Protein AF-A0A7J7STT8-F1 (afdb_monomer)

InterPro domains:
  IPR029366 TMEM206 protein [PF15122] (55-212)
  IPR029366 TMEM206 protein [PTHR16087] (1-212)

Structure (mmCIF, N/CA/C/O backbone):
data_AF-A0A7J7STT8-F1
#
_entry.id   AF-A0A7J7STT8-F1
#
loop_
_atom_site.group_PDB
_atom_site.id
_atom_site.type_symbol
_atom_site.label_atom_id
_atom_site.label_alt_id
_atom_site.label_comp_id
_atom_site.label_asym_id
_atom_site.label_entity_id
_atom_site.label_seq_id
_atom_site.pdbx_PDB_ins_code
_atom_site.Cartn_x
_atom_site.Cartn_y
_atom_site.Cartn_z
_atom_site.occupancy
_atom_site.B_iso_or_equiv
_atom_site.auth_seq_id
_atom_site.auth_comp_id
_atom_site.auth_asym_id
_atom_site.auth_atom_id
_atom_site.pdbx_PDB_model_num
ATOM 1 N N . MET A 1 1 ? -34.737 12.429 -32.714 1.00 38.28 1 MET A N 1
ATOM 2 C CA . MET A 1 1 ? -34.090 13.705 -33.081 1.00 38.28 1 MET A CA 1
ATOM 3 C C . MET A 1 1 ? -32.671 13.639 -32.541 1.00 38.28 1 MET A C 1
ATOM 5 O O . MET A 1 1 ? -32.470 13.786 -31.345 1.00 38.28 1 MET A O 1
ATOM 9 N N . ILE A 1 2 ? -31.732 13.224 -33.390 1.00 38.34 2 ILE A N 1
ATOM 10 C CA . ILE A 1 2 ? -30.326 13.006 -33.033 1.00 38.34 2 ILE A CA 1
ATOM 11 C C . ILE A 1 2 ? -29.592 14.273 -33.457 1.00 38.34 2 ILE A C 1
ATOM 13 O O . ILE A 1 2 ? -29.639 14.647 -34.626 1.00 38.34 2 ILE A O 1
ATOM 17 N N . ARG A 1 3 ? -28.990 14.970 -32.496 1.00 38.78 3 ARG A N 1
ATOM 18 C CA . ARG A 1 3 ? -28.173 16.152 -32.755 1.00 38.78 3 ARG A CA 1
ATOM 19 C C . ARG A 1 3 ? -26.772 15.663 -33.112 1.00 38.78 3 ARG A C 1
ATOM 21 O O . ARG A 1 3 ? -26.048 15.170 -32.255 1.00 38.78 3 ARG A O 1
ATOM 28 N N . GLN A 1 4 ? -26.461 15.717 -34.400 1.00 39.03 4 GLN A N 1
ATOM 29 C CA . GLN A 1 4 ? -25.167 15.366 -34.968 1.00 39.03 4 GLN A CA 1
ATOM 30 C C . GLN A 1 4 ? -24.266 16.600 -34.864 1.00 39.03 4 GLN A C 1
ATOM 32 O O . GLN A 1 4 ? -24.381 17.522 -35.665 1.00 39.03 4 GLN A O 1
ATOM 37 N N . GLU A 1 5 ? -23.437 16.653 -33.823 1.00 39.50 5 GLU A N 1
ATOM 38 C CA . GLU A 1 5 ? -22.395 17.673 -33.685 1.00 39.50 5 GLU A CA 1
ATOM 39 C C . GLU A 1 5 ? -21.174 17.228 -34.508 1.00 39.50 5 GLU A C 1
ATOM 41 O O . GLU A 1 5 ? -20.698 16.095 -34.397 1.00 39.50 5 GLU A O 1
ATOM 46 N N . LEU A 1 6 ? -20.741 18.121 -35.396 1.00 39.84 6 LEU A N 1
ATOM 47 C CA . LEU A 1 6 ? -19.642 17.959 -36.340 1.00 39.84 6 LEU A CA 1
ATOM 48 C C . LEU A 1 6 ? -18.322 17.726 -35.588 1.00 39.84 6 LEU A C 1
ATOM 50 O O . LEU A 1 6 ? -17.898 18.549 -34.779 1.00 39.84 6 LEU A O 1
ATOM 54 N N . SER A 1 7 ? -17.635 16.631 -35.905 1.00 38.19 7 SER A N 1
ATOM 55 C CA . SER A 1 7 ? -16.219 16.464 -35.591 1.00 38.19 7 SER A CA 1
ATOM 56 C C . SER A 1 7 ? -15.408 17.345 -36.544 1.00 38.19 7 SER A C 1
ATOM 58 O O . SER A 1 7 ? -15.137 16.963 -37.676 1.00 38.19 7 SER A O 1
ATOM 60 N N . THR A 1 8 ? -15.039 18.545 -36.108 1.00 39.16 8 THR A N 1
ATOM 61 C CA . THR A 1 8 ? -13.912 19.286 -36.688 1.00 39.16 8 THR A CA 1
ATOM 62 C C . THR A 1 8 ? -12.653 18.863 -35.940 1.00 39.16 8 THR A C 1
ATOM 64 O O . THR A 1 8 ? -12.257 19.490 -34.958 1.00 39.16 8 THR A O 1
ATOM 67 N N . SER A 1 9 ? -12.074 17.732 -36.349 1.00 37.38 9 SER A N 1
ATOM 68 C CA . SER A 1 9 ? -10.744 17.308 -35.914 1.00 37.38 9 SER A CA 1
ATOM 69 C C . SER A 1 9 ? -9.677 17.966 -36.786 1.00 37.38 9 SER A C 1
ATOM 71 O O . SER A 1 9 ? -9.761 17.907 -38.008 1.00 37.38 9 SER A O 1
ATOM 73 N N . TYR A 1 10 ? -8.684 18.560 -36.130 1.00 36.28 10 TYR A N 1
ATOM 74 C CA . TYR A 1 10 ? -7.472 19.177 -36.670 1.00 36.28 10 TYR A CA 1
ATOM 75 C C . TYR A 1 10 ? -6.860 18.436 -37.868 1.00 36.28 10 TYR A C 1
ATOM 77 O O . TYR A 1 10 ? -6.118 17.470 -37.699 1.00 36.28 10 TYR A O 1
ATOM 85 N N . GLN A 1 11 ? -7.125 18.944 -39.069 1.00 38.22 11 GLN A N 1
ATOM 86 C CA . GLN A 1 11 ? -6.538 18.474 -40.320 1.00 38.22 11 GLN A CA 1
ATOM 87 C C . GLN A 1 11 ? -6.081 19.673 -41.162 1.00 38.22 11 GLN A C 1
ATOM 89 O O . GLN A 1 11 ? -6.509 19.845 -42.290 1.00 38.22 11 GLN A O 1
ATOM 94 N N . GLU A 1 12 ? -5.240 20.536 -40.585 1.00 38.28 12 GLU A N 1
ATOM 95 C CA . GLU A 1 12 ? -4.650 21.691 -41.295 1.00 38.28 12 GLU A CA 1
ATOM 96 C C . GLU A 1 12 ? -3.146 21.880 -41.008 1.00 38.28 12 GLU A C 1
ATOM 98 O O . GLU A 1 12 ? -2.601 22.953 -41.213 1.00 38.28 12 GLU A O 1
ATOM 103 N N . LEU A 1 13 ? -2.433 20.844 -40.548 1.00 37.59 13 LEU A N 1
ATOM 104 C CA . LEU A 1 13 ? -0.975 20.927 -40.321 1.00 37.59 13 LEU A CA 1
ATOM 105 C C . LEU A 1 13 ? -0.151 19.914 -41.133 1.00 37.59 13 LEU A C 1
ATOM 107 O O . LEU A 1 13 ? 1.056 19.817 -40.929 1.00 37.59 13 LEU A O 1
ATOM 111 N N . SER A 1 14 ? -0.768 19.161 -42.051 1.00 41.56 14 SER A N 1
ATOM 112 C CA . SER A 1 14 ?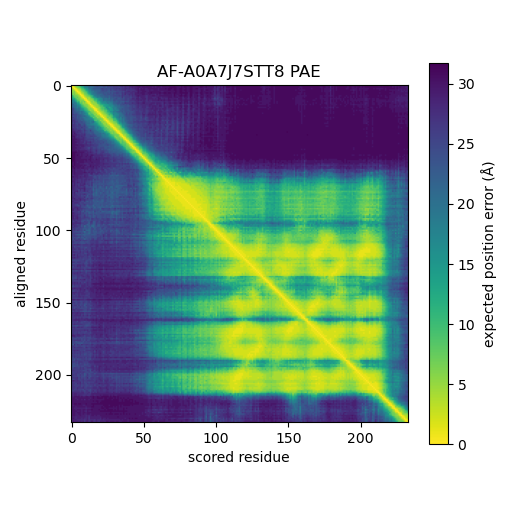 -0.059 18.175 -42.885 1.00 41.56 14 SER A CA 1
ATOM 113 C C . SER A 1 14 ? 0.292 18.658 -44.296 1.00 41.56 14 SER A C 1
ATOM 115 O O . SER A 1 14 ? 1.044 17.966 -44.968 1.00 41.56 14 SER A O 1
ATOM 117 N N . GLU A 1 15 ? -0.207 19.810 -44.756 1.00 42.12 15 GLU A N 1
ATOM 118 C CA . GLU A 1 15 ? 0.045 20.289 -46.132 1.00 42.12 15 GLU A CA 1
ATOM 119 C C . GLU A 1 15 ? 1.229 21.265 -46.259 1.00 42.12 15 GLU A C 1
ATOM 121 O O . GLU A 1 15 ? 1.698 21.509 -47.367 1.00 42.12 15 GLU A O 1
ATOM 126 N N . GLU A 1 16 ? 1.788 21.773 -45.155 1.00 39.09 16 GLU A N 1
ATOM 127 C CA . GLU A 1 16 ? 2.903 22.740 -45.208 1.00 39.09 16 GLU A CA 1
ATOM 128 C C . GLU A 1 16 ? 4.305 22.100 -45.188 1.00 39.09 16 GLU A C 1
ATOM 130 O O . GLU A 1 16 ? 5.300 22.795 -45.390 1.00 39.09 16 GLU A O 1
ATOM 135 N N . LEU A 1 17 ? 4.415 20.780 -44.982 1.00 39.28 17 LEU A N 1
ATOM 136 C CA . LEU A 1 17 ? 5.716 20.097 -44.912 1.00 39.28 17 LEU A CA 1
ATOM 137 C C . LEU A 1 17 ? 6.155 19.447 -46.236 1.00 39.28 17 LEU A C 1
ATOM 139 O O . LEU A 1 17 ? 7.350 19.221 -46.424 1.00 39.28 17 LEU A O 1
ATOM 143 N N . ASP A 1 18 ? 5.237 19.220 -47.181 1.00 38.00 18 ASP A N 1
ATOM 144 C CA . ASP A 1 18 ? 5.562 18.588 -48.473 1.00 38.00 18 ASP A CA 1
ATOM 145 C C . ASP A 1 18 ? 6.145 19.568 -49.510 1.00 38.00 18 ASP A C 1
ATOM 147 O O . ASP A 1 18 ? 6.850 19.148 -50.424 1.00 38.00 18 ASP A O 1
ATOM 151 N N . GLN A 1 19 ? 5.966 20.886 -49.350 1.00 39.06 19 GLN A N 1
ATOM 152 C CA . GLN A 1 19 ? 6.531 21.876 -50.287 1.00 39.06 19 GLN A CA 1
ATOM 153 C C . GLN A 1 19 ? 7.994 22.260 -50.010 1.00 39.06 19 GLN A C 1
ATOM 155 O O . GLN A 1 19 ? 8.628 22.902 -50.849 1.00 39.06 19 GLN A O 1
ATOM 160 N N . VAL A 1 20 ? 8.564 21.864 -48.868 1.00 39.03 20 VAL A N 1
ATOM 161 C CA . VAL A 1 20 ? 9.974 22.164 -48.542 1.00 39.03 20 VAL A CA 1
ATOM 162 C C . VAL A 1 20 ? 10.916 21.037 -48.986 1.00 39.03 20 VAL A C 1
ATOM 164 O O . VAL A 1 20 ? 12.099 21.282 -49.215 1.00 39.03 20 VAL A O 1
ATOM 167 N N . VAL A 1 21 ? 10.402 19.820 -49.184 1.00 40.38 21 VAL A N 1
ATOM 168 C CA . VAL A 1 21 ? 11.217 18.661 -49.587 1.00 40.38 21 VAL A CA 1
ATOM 169 C C . VAL A 1 21 ? 11.486 18.647 -51.099 1.00 40.38 21 VAL A C 1
ATOM 171 O O . VAL A 1 21 ? 12.576 18.270 -51.518 1.00 40.38 21 VAL A O 1
ATOM 174 N N . GLU A 1 22 ? 10.573 19.160 -51.928 1.00 37.75 22 GLU A N 1
ATOM 175 C CA . GLU A 1 22 ? 10.709 19.082 -53.395 1.00 37.75 22 GLU A CA 1
ATOM 176 C C . GLU A 1 22 ? 11.644 20.146 -54.015 1.00 37.75 22 GLU A C 1
ATOM 178 O O . GLU A 1 22 ? 12.004 20.059 -55.190 1.00 37.75 22 GLU A O 1
ATOM 183 N N . ASN A 1 23 ? 12.085 21.146 -53.239 1.00 36.53 23 ASN A N 1
ATOM 184 C CA . ASN A 1 23 ? 12.890 22.264 -53.753 1.00 36.53 23 ASN A CA 1
ATOM 185 C C . ASN A 1 23 ? 14.395 22.167 -53.435 1.00 36.53 23 ASN A C 1
ATOM 187 O O . ASN A 1 23 ? 15.169 23.010 -53.887 1.00 36.53 23 ASN A O 1
ATOM 191 N N . SER A 1 24 ? 14.831 21.142 -52.692 1.00 40.06 24 SER A N 1
ATOM 192 C CA . SER A 1 24 ? 16.253 20.938 -52.368 1.00 40.06 24 SER A CA 1
ATOM 193 C C . SER A 1 24 ? 16.959 19.948 -53.301 1.00 40.06 24 SER A C 1
ATOM 195 O O . SER A 1 24 ? 18.185 19.964 -53.376 1.00 40.06 24 SER A O 1
ATOM 197 N N . GLU A 1 25 ? 16.224 19.119 -54.047 1.00 38.16 25 GLU A N 1
ATOM 198 C CA . GLU A 1 25 ? 16.806 18.080 -54.918 1.00 38.16 25 GLU A CA 1
ATOM 199 C C . GLU A 1 25 ? 17.115 18.564 -56.348 1.00 38.16 25 GLU A C 1
ATOM 201 O O . GLU A 1 25 ? 17.632 17.808 -57.163 1.00 38.16 25 GLU A O 1
ATOM 206 N N . ARG A 1 26 ? 16.860 19.840 -56.674 1.00 35.16 26 ARG A N 1
ATOM 207 C CA . ARG A 1 26 ? 17.115 20.407 -58.017 1.00 35.16 26 ARG A CA 1
ATOM 208 C C . ARG A 1 26 ? 18.358 21.293 -58.139 1.00 35.16 26 ARG A C 1
ATOM 210 O O . ARG A 1 26 ? 18.623 21.790 -59.229 1.00 35.16 26 ARG A O 1
ATOM 217 N N . ALA A 1 27 ? 19.114 21.498 -57.059 1.00 33.66 27 ALA A N 1
ATOM 218 C CA . ALA A 1 27 ? 20.215 22.468 -57.025 1.00 33.66 27 ALA A CA 1
ATOM 219 C C . ALA A 1 27 ? 21.639 21.870 -57.065 1.00 33.66 27 ALA A C 1
ATOM 221 O O . ALA A 1 27 ? 22.586 22.639 -57.190 1.00 33.66 27 ALA A O 1
ATOM 222 N N . GLU A 1 28 ? 21.824 20.543 -57.017 1.00 35.19 28 GLU A N 1
ATOM 223 C CA . GLU A 1 28 ? 23.173 19.930 -56.993 1.00 35.19 28 GLU A CA 1
ATOM 224 C C . GLU A 1 28 ? 23.572 19.118 -58.243 1.00 35.19 28 GLU A C 1
ATOM 226 O O . GLU A 1 28 ? 24.691 18.613 -58.306 1.00 35.19 28 GLU A O 1
ATOM 231 N N . GLU A 1 29 ? 22.746 19.046 -59.294 1.00 33.28 29 GLU A N 1
ATOM 232 C CA . GLU A 1 29 ? 23.124 18.349 -60.544 1.00 33.28 29 GLU A CA 1
ATOM 233 C C . GLU A 1 29 ? 23.730 19.251 -61.636 1.00 33.28 29 GLU A C 1
ATOM 235 O O . GLU A 1 29 ? 24.074 18.772 -62.715 1.00 33.28 29 GLU A O 1
ATOM 240 N N . GLN A 1 30 ? 23.936 20.546 -61.377 1.00 33.72 30 GLN A N 1
ATOM 241 C CA . GLN A 1 30 ? 24.388 21.494 -62.403 1.00 33.72 30 GLN A CA 1
ATOM 242 C C . GLN A 1 30 ? 25.726 22.174 -62.083 1.00 33.72 30 GLN A C 1
ATOM 244 O O . GLN A 1 30 ? 25.885 23.372 -62.279 1.00 33.72 30 GLN A O 1
ATOM 249 N N . GLU A 1 31 ? 26.730 21.415 -61.638 1.00 32.97 31 GLU A N 1
ATOM 250 C CA . GLU A 1 31 ? 28.116 21.901 -61.638 1.00 32.97 31 GLU A CA 1
ATOM 251 C C . GLU A 1 31 ? 29.122 20.760 -61.849 1.00 32.97 31 GLU A C 1
ATOM 253 O O . GLU A 1 31 ? 29.823 20.349 -60.927 1.00 32.97 31 GLU A O 1
ATOM 258 N N . LYS A 1 32 ? 29.188 20.217 -63.077 1.00 32.59 32 LYS A N 1
ATOM 259 C CA . LYS A 1 32 ? 30.389 19.551 -63.632 1.00 32.59 32 LYS A CA 1
ATOM 260 C C . LYS A 1 32 ? 30.228 19.195 -65.113 1.00 32.59 32 LYS A C 1
ATOM 262 O O . LYS A 1 32 ? 30.260 18.031 -65.494 1.00 32.59 32 LYS A O 1
ATOM 267 N N . GLU A 1 33 ? 30.147 20.201 -65.980 1.00 32.97 33 GLU A N 1
ATOM 268 C CA . GLU A 1 33 ? 30.488 19.989 -67.392 1.00 32.97 33 GLU A CA 1
ATOM 269 C C . GLU A 1 33 ? 31.071 21.253 -68.043 1.00 32.97 33 GLU A C 1
ATOM 271 O O . GLU A 1 33 ? 30.347 22.132 -68.489 1.00 32.97 33 GLU A O 1
ATOM 276 N N . ALA A 1 34 ? 32.406 21.348 -68.031 1.00 27.98 34 ALA A N 1
ATOM 277 C CA . ALA A 1 34 ? 33.299 22.111 -68.923 1.00 27.98 34 ALA A CA 1
ATOM 278 C C . ALA A 1 34 ? 34.685 22.065 -68.240 1.00 27.98 34 ALA A C 1
ATOM 280 O O . ALA A 1 34 ? 34.816 22.468 -67.095 1.00 27.98 34 ALA A O 1
ATOM 281 N N . VAL A 1 35 ? 35.770 21.514 -68.780 1.00 25.88 35 VAL A N 1
ATOM 282 C CA . VAL A 1 35 ? 36.413 21.801 -70.062 1.00 25.88 35 VAL A CA 1
ATOM 283 C C . VAL A 1 35 ? 37.354 20.635 -70.398 1.00 25.88 35 VAL A C 1
ATOM 285 O O . VAL A 1 35 ? 38.105 20.151 -69.552 1.00 25.88 35 VAL A O 1
ATOM 288 N N . ARG A 1 36 ? 37.345 20.216 -71.663 1.00 30.62 36 ARG A N 1
ATOM 289 C CA . ARG A 1 36 ? 38.247 19.228 -72.265 1.00 30.62 36 ARG A CA 1
ATOM 290 C C . ARG A 1 36 ? 39.343 19.972 -73.037 1.00 30.62 36 ARG A C 1
ATOM 292 O O . ARG A 1 36 ? 39.008 20.608 -74.029 1.00 30.62 36 ARG A O 1
ATOM 299 N N . VAL A 1 37 ? 40.620 19.866 -72.649 1.00 28.25 37 VAL A N 1
ATOM 300 C CA . VAL A 1 37 ? 41.779 20.186 -73.519 1.00 28.25 37 VAL A CA 1
ATOM 301 C C . VAL A 1 37 ? 42.942 19.216 -73.244 1.00 28.25 37 VAL A C 1
ATOM 303 O O . VAL A 1 37 ? 43.194 18.824 -72.111 1.00 28.25 37 VAL A O 1
ATOM 306 N N . GLN A 1 38 ? 43.584 18.796 -74.337 1.00 27.98 38 GLN A N 1
ATOM 307 C CA . GLN A 1 38 ? 44.607 17.758 -74.523 1.00 27.98 38 GLN A CA 1
ATOM 308 C C . GLN A 1 38 ? 45.983 18.029 -73.884 1.00 27.98 38 GLN A C 1
ATOM 310 O O . GLN A 1 38 ? 46.413 19.172 -73.781 1.00 27.98 38 GLN A O 1
ATOM 315 N N . GLY A 1 39 ? 46.740 16.945 -73.658 1.00 25.05 39 GLY A N 1
ATOM 316 C CA . GLY A 1 39 ? 48.206 16.944 -73.564 1.00 25.05 39 GLY A CA 1
ATOM 317 C C . GLY A 1 39 ? 48.785 15.523 -73.503 1.00 25.05 39 GLY A C 1
ATOM 318 O O . GLY A 1 39 ? 48.686 14.859 -72.481 1.00 25.05 39 GLY A O 1
ATOM 319 N N . SER A 1 40 ? 49.346 15.052 -74.619 1.00 30.09 40 SER A N 1
ATOM 320 C CA . SER A 1 40 ? 49.917 13.713 -74.856 1.00 30.09 40 SER A CA 1
ATOM 321 C C . SER A 1 40 ? 51.399 13.623 -74.454 1.00 30.09 40 SER A C 1
ATOM 323 O O . SER A 1 40 ? 52.144 14.569 -74.695 1.00 30.09 40 SER A O 1
ATOM 325 N N . GLY A 1 41 ? 51.852 12.465 -73.952 1.00 24.78 41 GLY A N 1
ATOM 326 C CA . GLY A 1 41 ? 53.275 12.111 -73.810 1.00 24.78 41 GLY A CA 1
ATOM 327 C C . GLY A 1 41 ? 53.482 10.656 -73.351 1.00 24.78 41 GLY A C 1
ATOM 328 O O . GLY A 1 41 ? 52.874 10.222 -72.382 1.00 24.78 41 GLY A O 1
ATOM 329 N N . ILE A 1 42 ? 54.304 9.895 -74.079 1.00 31.06 42 ILE A N 1
ATOM 330 C CA . ILE A 1 42 ? 54.380 8.420 -74.140 1.00 31.06 42 ILE A CA 1
ATOM 331 C C . ILE A 1 42 ? 55.693 7.883 -73.495 1.00 31.06 42 ILE A C 1
ATOM 333 O O . ILE A 1 42 ? 56.753 8.301 -73.941 1.00 31.06 42 ILE A O 1
ATOM 337 N N . LEU A 1 43 ? 55.569 6.923 -72.541 1.00 28.66 43 LEU A N 1
ATOM 338 C CA . LEU A 1 43 ? 56.398 5.714 -72.180 1.00 28.66 43 LEU A CA 1
ATOM 339 C C . LEU A 1 43 ? 57.913 5.807 -71.783 1.00 28.66 43 LEU A C 1
ATOM 341 O O . LEU A 1 43 ? 58.568 6.774 -72.149 1.00 28.66 43 LEU A O 1
ATOM 345 N N . PRO A 1 44 ? 58.565 4.726 -71.244 1.00 52.38 44 PRO A N 1
ATOM 346 C CA . PRO A 1 44 ? 58.217 3.772 -70.150 1.00 52.38 44 PRO A CA 1
ATOM 347 C C . PRO A 1 44 ? 59.430 3.390 -69.219 1.00 52.38 44 PRO A C 1
ATOM 349 O O . PRO A 1 44 ? 60.497 3.977 -69.351 1.00 52.38 44 PRO A O 1
ATOM 352 N N . ALA A 1 45 ? 59.270 2.336 -68.380 1.00 25.52 45 ALA A N 1
ATOM 353 C CA . ALA A 1 45 ? 60.276 1.533 -67.618 1.00 25.52 45 ALA A CA 1
ATOM 354 C C . ALA A 1 45 ? 60.639 2.010 -66.185 1.00 25.52 45 ALA A C 1
ATOM 356 O O . ALA A 1 45 ? 60.857 3.193 -65.981 1.00 25.52 45 ALA A O 1
ATOM 357 N N . LEU A 1 46 ? 60.771 1.194 -65.124 1.00 32.97 46 LEU A N 1
ATOM 358 C CA . LEU A 1 46 ? 60.657 -0.254 -64.857 1.00 32.97 46 LEU A CA 1
ATOM 359 C C . LEU A 1 46 ? 60.536 -0.454 -63.313 1.00 32.97 46 LEU A C 1
ATOM 361 O O . LEU A 1 46 ? 61.073 0.336 -62.541 1.00 32.97 46 LEU A O 1
ATOM 365 N N . ASP A 1 47 ? 59.854 -1.531 -62.911 1.00 31.31 47 ASP A N 1
ATOM 366 C CA . ASP A 1 47 ? 60.062 -2.374 -61.715 1.00 31.31 47 ASP A CA 1
ATOM 367 C C . ASP A 1 47 ? 59.843 -1.844 -60.281 1.00 31.31 47 ASP A C 1
ATOM 369 O O . ASP A 1 47 ? 60.736 -1.313 -59.626 1.00 31.31 47 ASP A O 1
ATOM 373 N N . SER A 1 48 ? 58.670 -2.171 -59.715 1.00 38.19 48 SER A N 1
ATOM 374 C CA . SER A 1 48 ? 58.497 -2.621 -58.311 1.00 38.19 48 SER A CA 1
ATOM 375 C C . SER A 1 48 ? 57.094 -3.219 -58.122 1.00 38.19 48 SER A C 1
ATOM 377 O O . SER A 1 48 ? 56.236 -2.730 -57.379 1.00 38.19 48 SER A O 1
ATOM 379 N N . GLU A 1 49 ? 56.844 -4.285 -58.874 1.00 47.84 49 GLU A N 1
ATOM 380 C CA . GLU A 1 49 ? 55.591 -5.028 -58.928 1.00 47.84 49 GLU A CA 1
ATOM 381 C C . GLU A 1 49 ? 55.687 -6.236 -57.977 1.00 47.84 49 GLU A C 1
ATOM 383 O O . GLU A 1 49 ? 56.159 -7.299 -58.355 1.00 47.84 49 GLU A O 1
ATOM 388 N N . SER A 1 50 ? 55.363 -6.054 -56.689 1.00 43.56 50 SER A N 1
ATOM 389 C CA . SER A 1 50 ? 54.990 -7.164 -55.772 1.00 43.56 50 SER A CA 1
ATOM 390 C C . SER A 1 50 ? 54.666 -6.722 -54.338 1.00 43.56 50 SER A C 1
ATOM 392 O O . SER A 1 50 ? 53.873 -7.382 -53.674 1.00 43.56 50 SER A O 1
ATOM 394 N N . ALA A 1 51 ? 55.181 -5.583 -53.856 1.00 45.66 51 ALA A N 1
ATOM 395 C CA . ALA A 1 51 ? 54.864 -5.071 -52.508 1.00 45.66 51 ALA A CA 1
ATOM 396 C C . ALA A 1 51 ? 53.757 -3.992 -52.482 1.00 45.66 51 ALA A C 1
ATOM 398 O O . ALA A 1 51 ? 53.205 -3.669 -51.430 1.00 45.66 51 ALA A O 1
ATOM 399 N N . SER A 1 52 ? 53.402 -3.422 -53.637 1.00 46.53 52 SER A N 1
ATOM 400 C CA . SER A 1 52 ? 52.516 -2.251 -53.743 1.00 46.53 52 SER A CA 1
ATOM 401 C C . SER A 1 52 ? 51.019 -2.588 -53.855 1.00 46.53 52 SER A C 1
ATOM 403 O O . SER A 1 52 ? 50.173 -1.720 -53.617 1.00 46.53 52 SER A O 1
ATOM 405 N N . SER A 1 53 ? 50.668 -3.842 -54.161 1.00 48.59 53 SER A N 1
ATOM 406 C CA . SER A 1 53 ? 49.277 -4.299 -54.310 1.00 48.59 53 SER A CA 1
ATOM 407 C C . SER A 1 53 ? 48.610 -4.623 -52.965 1.00 48.59 53 SER A C 1
ATOM 409 O O . SER A 1 53 ? 47.466 -4.230 -52.743 1.00 48.59 53 SER A O 1
ATOM 411 N N . SER A 1 54 ? 49.346 -5.223 -52.020 1.00 51.03 54 SER A N 1
ATOM 412 C CA . SER A 1 54 ? 48.898 -5.510 -50.641 1.00 51.03 54 SER A CA 1
ATOM 413 C C . SER A 1 54 ? 48.556 -4.235 -49.844 1.00 51.03 54 SER A C 1
ATOM 415 O O . SER A 1 54 ? 47.532 -4.158 -49.157 1.00 51.03 54 SER A O 1
ATOM 417 N N . ILE A 1 55 ? 49.354 -3.173 -50.008 1.00 51.47 55 ILE A N 1
ATOM 418 C CA . ILE A 1 55 ? 49.173 -1.884 -49.315 1.00 51.47 55 ILE A CA 1
ATOM 419 C C . ILE A 1 55 ? 47.985 -1.089 -49.891 1.00 51.47 55 ILE A C 1
ATOM 421 O O . ILE A 1 55 ? 47.338 -0.324 -49.175 1.00 51.47 55 ILE A O 1
ATOM 425 N N . ARG A 1 56 ? 47.652 -1.271 -51.179 1.00 51.72 56 ARG A N 1
ATOM 426 C CA . ARG A 1 56 ? 46.473 -0.642 -51.807 1.00 51.72 56 ARG A CA 1
ATOM 427 C C . ARG A 1 56 ? 45.168 -1.365 -51.459 1.00 51.72 56 ARG A C 1
ATOM 429 O O . ARG A 1 56 ? 44.173 -0.689 -51.208 1.00 51.72 56 ARG A O 1
ATOM 436 N N . PHE A 1 57 ? 45.181 -2.698 -51.378 1.00 47.09 57 PHE A N 1
ATOM 437 C CA . PHE A 1 57 ? 44.000 -3.504 -51.032 1.00 47.09 57 PHE A CA 1
ATOM 438 C C . PHE A 1 57 ? 43.633 -3.401 -49.540 1.00 47.09 57 PHE A C 1
ATOM 440 O O . PHE A 1 57 ? 42.465 -3.225 -49.194 1.00 47.09 57 PHE A O 1
ATOM 447 N N . SER A 1 58 ? 44.630 -3.392 -48.647 1.00 58.34 58 SER A N 1
ATOM 448 C CA . SER A 1 58 ? 44.418 -3.156 -47.208 1.00 58.34 58 SER A CA 1
ATOM 449 C C . SER A 1 58 ? 43.923 -1.735 -46.908 1.00 58.34 58 SER A C 1
ATOM 451 O O . SER A 1 58 ? 43.123 -1.557 -45.996 1.00 58.34 58 SER A O 1
ATOM 453 N N . LYS A 1 59 ? 44.283 -0.731 -47.723 1.00 57.56 59 LYS A N 1
ATOM 454 C CA . LYS A 1 59 ? 43.748 0.642 -47.634 1.00 57.56 59 LYS A CA 1
ATOM 455 C C . LYS A 1 59 ? 42.253 0.747 -47.950 1.00 57.56 59 LYS A C 1
ATOM 457 O O . LYS A 1 59 ? 41.606 1.636 -47.409 1.00 57.56 59 LYS A O 1
ATOM 462 N N . ALA A 1 60 ? 41.705 -0.109 -48.815 1.00 60.94 60 ALA A N 1
ATOM 463 C CA . ALA A 1 60 ? 40.280 -0.098 -49.162 1.00 60.94 60 ALA A CA 1
ATOM 464 C C . ALA A 1 60 ? 39.424 -0.772 -48.073 1.00 60.94 60 ALA A C 1
ATOM 466 O O . ALA A 1 60 ? 38.444 -0.185 -47.618 1.00 60.94 60 ALA A O 1
ATOM 467 N N . CYS A 1 61 ? 39.849 -1.936 -47.564 1.00 62.03 61 CYS A N 1
ATOM 468 C CA . CYS A 1 61 ? 39.195 -2.576 -46.416 1.00 62.03 61 CYS A CA 1
ATOM 469 C C . CYS A 1 61 ? 39.322 -1.739 -45.133 1.00 62.03 61 CYS A C 1
ATOM 471 O O . CYS A 1 61 ? 38.342 -1.596 -44.410 1.00 62.03 61 CYS A O 1
ATOM 473 N N . LEU A 1 62 ? 40.481 -1.119 -44.869 1.00 68.38 62 LEU A N 1
ATOM 474 C CA . LEU A 1 62 ? 40.667 -0.236 -43.712 1.00 68.38 62 LEU A CA 1
ATOM 475 C C . LEU A 1 62 ? 39.792 1.020 -43.807 1.00 68.38 62 LEU A C 1
ATOM 477 O O . LEU A 1 62 ? 39.273 1.463 -42.794 1.00 68.38 62 LEU A O 1
ATOM 481 N N . LYS A 1 63 ? 39.576 1.573 -45.009 1.00 76.31 63 LYS A N 1
ATOM 482 C CA . LYS A 1 63 ? 38.650 2.698 -45.220 1.00 76.31 63 LYS A CA 1
ATOM 483 C C . LYS A 1 63 ? 37.197 2.310 -44.978 1.00 76.31 63 LYS A C 1
ATOM 485 O O . LYS A 1 63 ? 36.481 3.096 -44.375 1.00 76.31 63 LYS A O 1
ATOM 490 N N . ASN A 1 64 ? 36.781 1.112 -45.381 1.00 76.06 64 ASN A N 1
ATOM 491 C CA . ASN A 1 64 ? 35.428 0.626 -45.108 1.00 76.06 64 ASN A CA 1
ATOM 492 C C . ASN A 1 64 ? 35.227 0.342 -43.615 1.00 76.06 64 ASN A C 1
ATOM 494 O O . ASN A 1 64 ? 34.232 0.767 -43.044 1.00 76.06 64 ASN A O 1
ATOM 498 N N . VAL A 1 65 ? 36.198 -0.294 -42.955 1.00 82.75 65 VAL A N 1
ATOM 499 C CA . VAL A 1 65 ? 36.151 -0.532 -41.503 1.00 82.75 65 VAL A CA 1
ATOM 500 C C . VAL A 1 65 ? 36.216 0.783 -40.723 1.00 82.75 65 VAL A C 1
ATOM 502 O O . VAL A 1 65 ? 35.471 0.957 -39.767 1.00 82.75 65 VAL A O 1
ATOM 505 N N . PHE A 1 66 ? 37.045 1.739 -41.147 1.00 81.94 66 PHE A N 1
ATOM 506 C CA . PHE A 1 66 ? 37.118 3.070 -40.544 1.00 81.94 66 PHE A CA 1
ATOM 507 C C . PHE A 1 66 ? 35.846 3.879 -40.801 1.00 81.94 66 PHE A C 1
ATOM 509 O O . PHE A 1 66 ? 35.378 4.559 -39.904 1.00 81.94 66 PHE A O 1
ATOM 516 N N . SER A 1 67 ? 35.238 3.766 -41.983 1.00 83.62 67 SER A N 1
ATOM 517 C CA . SER A 1 67 ? 33.948 4.388 -42.288 1.00 83.62 67 SER A CA 1
ATOM 518 C C . SER A 1 67 ? 32.837 3.815 -41.409 1.00 83.62 67 SER A C 1
ATOM 520 O O . SER A 1 67 ? 32.094 4.577 -40.805 1.00 83.62 67 SER A O 1
ATOM 522 N N . VAL A 1 68 ? 32.782 2.493 -41.239 1.00 91.06 68 VAL A N 1
ATOM 523 C CA . VAL A 1 68 ? 31.839 1.837 -40.324 1.00 91.06 68 VAL A CA 1
ATOM 524 C C . VAL A 1 68 ? 32.100 2.244 -38.870 1.00 91.06 68 VAL A C 1
ATOM 526 O O . VAL A 1 68 ? 31.163 2.562 -38.143 1.00 91.06 68 VAL A O 1
ATOM 529 N N . LEU A 1 69 ? 33.364 2.310 -38.446 1.00 90.38 69 LEU A N 1
ATOM 530 C CA . LEU A 1 69 ? 33.742 2.785 -37.114 1.00 90.38 69 LEU A CA 1
ATOM 531 C C . LEU A 1 69 ? 33.335 4.247 -36.895 1.00 90.38 69 LEU A C 1
ATOM 533 O O . LEU A 1 69 ? 32.797 4.577 -35.843 1.00 90.38 69 LEU A O 1
ATOM 537 N N . LEU A 1 70 ? 33.547 5.112 -37.888 1.00 88.56 70 LEU A N 1
ATOM 538 C CA . LEU A 1 70 ? 33.097 6.499 -37.851 1.00 88.56 70 LEU A CA 1
ATOM 539 C C . LEU A 1 70 ? 31.577 6.571 -37.742 1.00 88.56 70 LEU A C 1
ATOM 541 O O . LEU A 1 70 ? 31.087 7.328 -36.917 1.00 88.56 70 LEU A O 1
ATOM 545 N N . ILE A 1 71 ? 30.833 5.754 -38.491 1.00 93.44 71 ILE A N 1
ATOM 546 C CA . ILE A 1 71 ? 29.371 5.678 -38.376 1.00 93.44 71 ILE A CA 1
ATOM 547 C C . ILE A 1 71 ? 28.967 5.306 -36.945 1.00 93.44 71 ILE A C 1
ATOM 549 O O . ILE A 1 71 ? 28.123 5.981 -36.364 1.00 93.44 71 ILE A O 1
ATOM 553 N N . PHE A 1 72 ? 29.601 4.306 -36.327 1.00 94.94 72 PHE A N 1
ATOM 554 C CA . PHE A 1 72 ? 29.324 3.962 -34.929 1.00 94.94 72 PHE A CA 1
ATOM 555 C C . PHE A 1 72 ? 29.665 5.093 -33.955 1.00 94.94 72 PHE A C 1
ATOM 557 O O . PHE A 1 72 ? 28.897 5.346 -33.030 1.00 94.94 72 PHE A O 1
ATOM 564 N N . ILE A 1 73 ? 30.777 5.800 -34.170 1.00 95.62 73 ILE A N 1
ATOM 565 C CA . ILE A 1 73 ? 31.153 6.966 -33.363 1.00 95.62 73 ILE A CA 1
ATOM 566 C C . ILE A 1 73 ? 30.119 8.086 -33.527 1.00 95.62 73 ILE A C 1
ATOM 568 O O . ILE A 1 73 ? 29.700 8.665 -32.529 1.00 95.62 73 ILE A O 1
ATOM 572 N N . TYR A 1 74 ? 29.650 8.358 -34.746 1.00 95.06 74 TYR A N 1
ATOM 573 C CA . TYR A 1 74 ? 28.595 9.338 -35.002 1.00 95.06 74 TYR A CA 1
ATOM 574 C C . TYR A 1 74 ? 27.267 8.935 -34.357 1.00 95.06 74 TYR A C 1
ATOM 576 O O . TYR A 1 74 ? 26.635 9.770 -33.716 1.00 95.06 74 TYR A O 1
ATOM 584 N N . LEU A 1 75 ? 26.863 7.665 -34.442 1.00 96.62 75 LEU A N 1
ATOM 585 C CA . LEU A 1 75 ? 25.666 7.173 -33.755 1.00 96.62 75 LEU A CA 1
ATOM 586 C C . LEU A 1 75 ? 25.795 7.294 -32.234 1.00 96.62 75 LEU A C 1
ATOM 588 O O . LEU A 1 75 ? 24.835 7.679 -31.571 1.00 96.62 75 LEU A O 1
ATOM 592 N N . LEU A 1 76 ? 26.976 7.016 -31.680 1.00 97.12 76 LEU A N 1
ATOM 593 C CA . LEU A 1 76 ? 27.238 7.156 -30.250 1.00 97.12 76 LEU A CA 1
ATOM 594 C C . LEU A 1 76 ? 27.203 8.625 -29.813 1.00 97.12 76 LEU A C 1
ATOM 596 O O . LEU A 1 76 ? 26.578 8.946 -28.807 1.00 97.12 76 LEU A O 1
ATOM 600 N N . LEU A 1 77 ? 27.803 9.526 -30.594 1.00 96.94 77 LEU A N 1
ATOM 601 C CA . LEU A 1 77 ? 27.730 10.972 -30.373 1.00 96.94 77 LEU A CA 1
ATOM 602 C C . LEU A 1 77 ? 26.279 11.470 -30.414 1.00 96.94 77 LEU A C 1
ATOM 604 O O . LEU A 1 77 ? 25.864 12.210 -29.523 1.00 96.94 77 LEU A O 1
ATOM 608 N N . MET A 1 78 ? 25.487 11.018 -31.389 1.00 97.12 78 MET A N 1
ATOM 609 C CA . MET A 1 78 ? 24.063 11.352 -31.481 1.00 97.12 78 MET A CA 1
ATOM 610 C C . MET A 1 78 ? 23.261 10.796 -30.301 1.00 97.12 78 MET A C 1
ATOM 612 O O . MET A 1 78 ? 22.440 11.513 -29.732 1.00 97.12 78 MET A O 1
ATOM 616 N N . ALA A 1 79 ? 23.519 9.555 -29.880 1.00 97.75 79 ALA A N 1
ATOM 617 C CA . ALA A 1 79 ? 22.872 8.960 -28.714 1.00 97.75 79 ALA A CA 1
ATOM 618 C C . ALA A 1 79 ? 23.174 9.754 -27.432 1.00 97.75 79 ALA A C 1
ATOM 620 O O . ALA A 1 79 ? 22.262 10.035 -26.656 1.00 97.75 79 ALA A O 1
ATOM 621 N N . VAL A 1 80 ? 24.430 10.173 -27.237 1.00 98.06 80 VAL A N 1
ATOM 622 C CA . VAL A 1 80 ? 24.830 11.026 -26.108 1.00 98.06 80 VAL A CA 1
ATOM 623 C C . VAL A 1 80 ? 24.136 12.388 -26.176 1.00 98.06 80 VAL A C 1
ATOM 625 O O . VAL A 1 80 ? 23.632 12.858 -25.158 1.00 98.06 80 VAL A O 1
ATOM 628 N N . ALA A 1 81 ? 24.046 13.007 -27.356 1.00 97.12 81 ALA A N 1
ATOM 629 C CA . ALA A 1 81 ? 23.363 14.289 -27.523 1.00 97.12 81 ALA A CA 1
ATOM 630 C C . ALA A 1 81 ? 21.871 14.200 -27.153 1.00 97.12 81 ALA A C 1
ATOM 632 O O . ALA A 1 81 ? 21.383 14.997 -26.351 1.00 97.12 81 ALA A O 1
ATOM 633 N N . VAL A 1 82 ? 21.157 13.192 -27.668 1.00 97.62 82 VAL A N 1
ATOM 634 C CA . VAL A 1 82 ? 19.743 12.949 -27.329 1.00 97.62 82 VAL A CA 1
ATOM 635 C C . VAL A 1 82 ? 19.578 12.655 -25.838 1.00 97.62 82 VAL A C 1
ATOM 637 O O . VAL A 1 82 ? 18.649 13.162 -25.213 1.00 97.62 82 VAL A O 1
ATOM 640 N N . PHE A 1 83 ? 20.490 11.886 -25.244 1.00 97.62 83 PHE A N 1
ATOM 641 C CA . PHE A 1 83 ? 20.466 11.585 -23.816 1.00 97.62 83 PHE A CA 1
ATOM 642 C C . PHE A 1 83 ? 20.636 12.842 -22.949 1.00 97.62 83 PHE A C 1
ATOM 644 O O . PHE A 1 83 ? 19.880 13.017 -21.995 1.00 97.62 83 PHE A O 1
ATOM 651 N N . LEU A 1 84 ? 21.557 13.750 -23.295 1.00 96.31 84 LEU A N 1
ATOM 652 C CA . LEU A 1 84 ? 21.734 15.024 -22.584 1.00 96.31 84 LEU A CA 1
ATOM 653 C C . LEU A 1 84 ? 20.496 15.920 -22.694 1.00 96.31 84 LEU A C 1
ATOM 655 O O . LEU A 1 84 ? 20.067 16.512 -21.701 1.00 96.31 84 LEU A O 1
ATOM 659 N N . VAL A 1 85 ? 19.884 15.993 -23.878 1.00 97.31 85 VAL A N 1
ATOM 660 C CA . VAL A 1 85 ? 18.626 16.728 -24.075 1.00 97.31 85 VAL A CA 1
ATOM 661 C C . VAL A 1 85 ? 17.502 16.104 -23.244 1.00 97.31 85 VAL A C 1
ATOM 663 O O . VAL A 1 85 ? 16.785 16.823 -22.549 1.00 97.31 85 VAL A O 1
ATOM 666 N N . TYR A 1 86 ? 17.376 14.774 -23.241 1.00 95.75 86 TYR A N 1
ATOM 667 C CA . TYR A 1 86 ? 16.388 14.064 -22.427 1.00 95.75 86 TYR A CA 1
ATOM 668 C C . TYR A 1 86 ? 16.578 14.342 -20.932 1.00 95.75 86 TYR A C 1
ATOM 670 O O . TYR A 1 86 ? 15.616 14.722 -20.269 1.00 95.75 86 TYR A O 1
ATOM 678 N N . GLN A 1 87 ? 17.81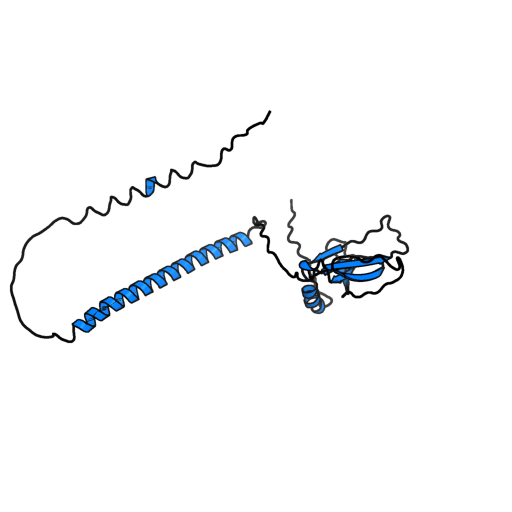3 14.236 -20.425 1.00 94.75 87 GLN A N 1
ATOM 679 C CA . GLN A 1 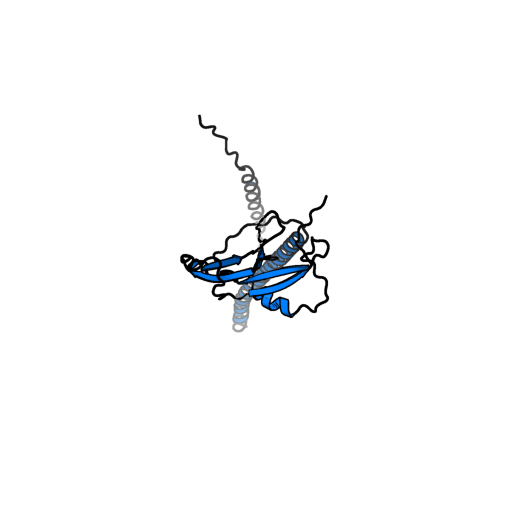87 ? 18.144 14.569 -19.037 1.00 94.75 87 GLN A CA 1
ATOM 680 C C . GLN A 1 87 ? 17.767 16.009 -18.684 1.00 94.75 87 GLN A C 1
ATOM 682 O O . GLN A 1 87 ? 17.198 16.266 -17.623 1.00 94.75 87 GLN A O 1
ATOM 687 N N . THR A 1 88 ? 18.039 16.943 -19.597 1.00 92.88 88 THR A N 1
ATOM 688 C CA . THR A 1 88 ? 17.700 18.358 -19.427 1.00 92.88 88 THR A CA 1
ATOM 689 C C . THR A 1 88 ? 16.185 18.535 -19.298 1.00 92.88 88 THR A C 1
ATOM 691 O O . THR A 1 88 ? 15.715 19.178 -18.362 1.00 92.88 88 THR A O 1
ATOM 694 N N . ILE A 1 89 ? 15.397 17.904 -20.176 1.00 91.31 89 ILE A N 1
ATOM 695 C CA . ILE A 1 89 ? 13.926 17.929 -20.110 1.00 91.31 89 ILE A CA 1
ATOM 696 C C . ILE A 1 89 ? 13.421 17.292 -18.810 1.00 91.31 89 ILE A C 1
ATOM 698 O O . ILE A 1 89 ? 12.515 17.840 -18.182 1.00 91.31 89 ILE A O 1
ATOM 702 N N . THR A 1 90 ? 13.979 16.156 -18.381 1.00 90.12 90 THR A N 1
ATOM 703 C CA . THR A 1 90 ? 13.564 15.508 -17.127 1.00 90.12 90 THR A CA 1
ATOM 704 C C . THR A 1 90 ? 13.867 16.368 -15.902 1.00 90.12 90 THR A C 1
ATOM 706 O O . THR A 1 90 ? 12.994 16.505 -15.052 1.00 90.12 90 THR A O 1
ATOM 709 N N . ASP A 1 91 ? 15.026 17.033 -15.851 1.00 90.50 91 ASP A N 1
ATOM 710 C CA . ASP A 1 91 ? 15.381 17.956 -14.762 1.00 90.50 91 ASP A CA 1
ATOM 711 C C . ASP A 1 91 ? 14.436 19.172 -14.725 1.00 90.50 91 ASP A C 1
ATOM 713 O O . ASP A 1 91 ? 13.949 19.577 -13.667 1.00 90.50 91 ASP A O 1
ATOM 717 N N . PHE A 1 92 ? 14.066 19.712 -15.892 1.00 86.81 92 PHE A N 1
ATOM 718 C CA . PHE A 1 92 ? 13.029 20.745 -15.963 1.00 86.81 92 PHE A CA 1
ATOM 719 C C . PHE A 1 92 ? 11.667 20.24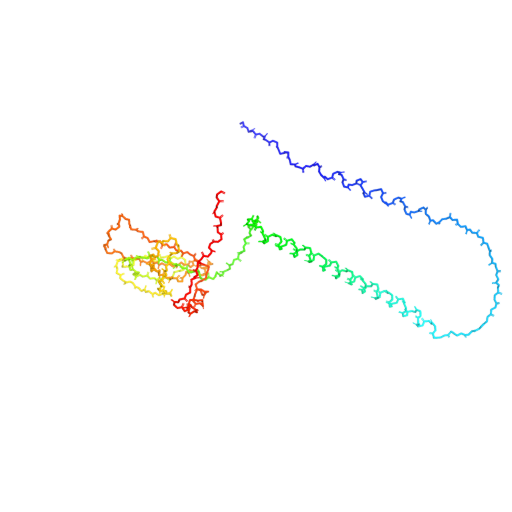0 -15.474 1.00 86.81 92 PHE A C 1
ATOM 721 O O . PHE A 1 92 ? 10.979 20.960 -14.748 1.00 86.81 92 PHE A O 1
ATOM 728 N N . ARG A 1 93 ? 11.274 19.009 -15.823 1.00 84.44 93 ARG A N 1
ATOM 729 C CA . ARG A 1 93 ? 10.013 18.414 -15.351 1.00 84.44 93 ARG A CA 1
ATOM 730 C C . ARG A 1 93 ? 9.990 18.209 -13.838 1.00 84.44 93 ARG A C 1
ATOM 732 O O . ARG A 1 93 ? 8.931 18.392 -13.246 1.00 84.44 93 ARG A O 1
ATOM 739 N N . GLU A 1 94 ? 11.117 17.876 -13.214 1.00 84.44 94 GLU A N 1
ATOM 740 C CA . GLU A 1 94 ? 11.222 17.728 -11.755 1.00 84.44 94 GLU A CA 1
ATOM 741 C C . GLU A 1 94 ? 11.145 19.066 -11.005 1.00 84.44 94 GLU A C 1
ATOM 743 O O . GLU A 1 94 ? 10.620 19.125 -9.890 1.00 84.44 94 GLU A O 1
ATOM 748 N N . LYS A 1 95 ? 11.623 20.156 -11.619 1.00 84.25 95 LYS A N 1
ATOM 749 C CA . LYS A 1 95 ? 11.543 21.517 -11.059 1.00 84.25 95 LYS A CA 1
ATOM 750 C C . LYS A 1 95 ? 10.130 22.110 -11.098 1.00 84.25 95 LYS A C 1
ATOM 752 O O . LYS A 1 95 ? 9.848 23.056 -10.361 1.00 84.25 95 LYS A O 1
ATOM 757 N N . LEU A 1 96 ? 9.233 21.573 -11.926 1.00 83.50 96 LEU A N 1
ATOM 758 C CA . LEU A 1 96 ? 7.835 21.999 -11.982 1.00 83.50 96 LEU A CA 1
ATOM 759 C C . LEU A 1 96 ? 7.051 21.436 -10.789 1.00 83.50 96 LEU A C 1
ATOM 761 O O . LEU A 1 96 ? 7.120 20.251 -10.474 1.00 83.50 96 LEU A O 1
ATOM 765 N N . LYS A 1 97 ? 6.251 22.287 -10.137 1.00 77.44 97 LYS A N 1
ATOM 766 C CA . LYS A 1 97 ? 5.484 21.904 -8.939 1.00 77.44 97 LYS A CA 1
ATOM 767 C C . LYS A 1 97 ? 4.403 20.851 -9.218 1.00 77.44 97 LYS A C 1
ATOM 769 O O . LYS A 1 97 ? 4.142 20.007 -8.362 1.00 77.44 97 LYS A O 1
ATOM 774 N N . HIS A 1 98 ? 3.805 20.885 -10.411 1.00 82.88 98 HIS A N 1
ATOM 775 C CA . HIS A 1 98 ? 2.680 20.027 -10.797 1.00 82.88 98 HIS A CA 1
ATOM 776 C C . HIS A 1 98 ? 2.837 19.534 -12.246 1.00 82.88 98 HIS A C 1
ATOM 778 O O . HIS A 1 98 ? 2.199 20.073 -13.152 1.00 82.88 98 HIS A O 1
ATOM 784 N N . PRO A 1 99 ? 3.711 18.546 -12.511 1.00 86.00 99 PRO A N 1
ATOM 785 C CA . PRO A 1 99 ? 3.823 17.975 -13.845 1.00 86.00 99 PRO A CA 1
ATOM 786 C C . PRO A 1 99 ? 2.553 17.190 -14.200 1.00 86.00 99 PRO A C 1
ATOM 788 O O . PRO A 1 99 ? 1.969 16.511 -13.355 1.00 86.00 99 PRO A O 1
ATOM 791 N N . VAL A 1 100 ? 2.151 17.234 -15.472 1.00 85.50 100 VAL A N 1
ATOM 792 C CA . VAL A 1 100 ? 1.096 16.349 -15.983 1.00 85.50 100 VAL A CA 1
ATOM 793 C C . VAL A 1 100 ? 1.604 14.905 -15.933 1.00 85.50 100 VAL A C 1
ATOM 795 O O . VAL A 1 100 ? 2.676 14.593 -16.466 1.00 85.50 100 VAL A O 1
ATOM 798 N N . MET A 1 101 ? 0.834 14.037 -15.276 1.00 85.69 101 MET A N 1
ATOM 799 C CA . MET A 1 101 ? 1.141 12.618 -15.089 1.00 85.69 101 MET A CA 1
ATOM 800 C C . MET A 1 101 ? 0.264 11.767 -16.007 1.00 85.69 101 MET A C 1
ATOM 802 O O . MET A 1 101 ? -0.937 12.000 -16.124 1.00 85.69 101 MET A O 1
ATOM 806 N N . SER A 1 102 ? 0.861 10.764 -16.645 1.00 90.88 102 SER A N 1
ATOM 807 C CA . SER A 1 102 ? 0.131 9.739 -17.393 1.00 90.88 102 SER A CA 1
ATOM 808 C C . SER A 1 102 ? -0.300 8.600 -16.470 1.00 90.88 102 SER A C 1
ATOM 810 O O . SER A 1 102 ? 0.428 8.247 -15.541 1.00 90.88 102 SER A O 1
ATOM 812 N N . VAL A 1 103 ? -1.433 7.967 -16.771 1.00 93.50 103 VAL A N 1
ATOM 813 C CA . VAL A 1 103 ? -1.879 6.745 -16.088 1.00 93.50 103 VAL A CA 1
ATOM 814 C C . VAL A 1 103 ? -1.419 5.530 -16.888 1.00 93.50 103 VAL A C 1
ATOM 816 O O . VAL A 1 103 ? -1.634 5.465 -18.095 1.00 93.50 103 VAL A O 1
ATOM 819 N N . SER A 1 104 ? -0.789 4.569 -16.216 1.00 93.94 104 SER A N 1
ATOM 820 C CA . SER A 1 104 ? -0.401 3.286 -16.802 1.00 93.94 104 SER A CA 1
ATOM 821 C C . SER A 1 104 ? -0.788 2.159 -15.856 1.00 93.94 104 SER A C 1
ATOM 823 O O . SER A 1 104 ? -0.469 2.204 -14.666 1.00 93.94 104 SER A O 1
ATOM 825 N N . TYR A 1 105 ? -1.495 1.161 -16.382 1.00 91.19 105 TYR A N 1
ATOM 826 C CA . TYR A 1 105 ? -1.884 -0.026 -15.633 1.00 91.19 105 TYR A CA 1
ATOM 827 C C . TYR A 1 105 ? -0.833 -1.113 -15.830 1.00 91.19 105 TYR A C 1
ATOM 829 O O . TYR A 1 105 ? -0.500 -1.479 -16.955 1.00 91.19 105 TYR A O 1
ATOM 837 N N . LYS A 1 106 ? -0.319 -1.638 -14.717 1.00 91.62 106 LYS A N 1
ATOM 838 C CA . LYS A 1 106 ? 0.591 -2.780 -14.697 1.00 91.62 106 LYS A CA 1
ATOM 839 C C . LYS A 1 106 ? -0.087 -3.909 -13.943 1.00 91.62 106 LYS A C 1
ATOM 841 O O . LYS A 1 106 ? -0.329 -3.784 -12.744 1.00 91.62 106 LYS A O 1
ATOM 846 N N . GLU A 1 107 ? -0.396 -4.990 -14.644 1.00 90.00 107 GLU A N 1
ATOM 847 C CA . GLU A 1 107 ? -0.930 -6.193 -14.014 1.00 90.00 107 GLU A CA 1
ATOM 848 C C . GLU A 1 107 ? 0.149 -6.846 -13.148 1.00 90.00 107 GLU A C 1
ATOM 850 O O . GLU A 1 107 ? 1.312 -6.965 -13.548 1.00 90.00 107 GLU A O 1
ATOM 855 N N . VAL A 1 108 ? -0.233 -7.230 -11.931 1.00 89.94 108 VAL A N 1
ATOM 856 C CA . VAL A 1 108 ? 0.660 -7.871 -10.970 1.00 89.94 108 VAL A CA 1
ATOM 857 C C . VAL A 1 108 ? -0.060 -9.059 -10.349 1.00 89.94 108 VAL A C 1
ATOM 859 O O . VAL A 1 108 ? -1.171 -8.938 -9.838 1.00 89.94 108 VAL A O 1
ATOM 862 N N . ASP A 1 109 ? 0.599 -10.213 -10.372 1.00 85.81 109 ASP A N 1
ATOM 863 C CA . ASP A 1 109 ? 0.064 -11.457 -9.813 1.00 85.81 109 ASP A CA 1
ATOM 864 C C . ASP A 1 109 ? 0.030 -11.453 -8.280 1.00 85.81 109 ASP A C 1
ATOM 866 O O . ASP A 1 109 ? -0.840 -12.065 -7.657 1.00 85.81 109 ASP A O 1
ATOM 870 N N . LEU A 1 110 ? 1.001 -10.766 -7.683 1.00 91.56 110 LEU A N 1
ATOM 871 C CA . LEU A 1 110 ? 1.264 -10.729 -6.257 1.00 91.56 110 LEU A CA 1
ATOM 872 C C . LEU A 1 110 ? 1.666 -9.312 -5.865 1.00 91.56 110 LEU A C 1
ATOM 874 O O . LEU A 1 110 ? 2.711 -8.825 -6.292 1.00 91.56 110 LEU A O 1
ATOM 878 N N . TYR A 1 111 ? 0.857 -8.665 -5.037 1.00 91.56 111 TYR A N 1
ATOM 879 C CA . TYR A 1 111 ? 1.208 -7.347 -4.524 1.00 91.56 111 TYR A CA 1
ATOM 880 C C . TYR A 1 111 ? 2.222 -7.472 -3.385 1.00 91.56 111 TYR A C 1
ATOM 882 O O . TYR A 1 111 ? 2.460 -8.555 -2.842 1.00 91.56 111 TYR A O 1
ATOM 890 N N . ASP A 1 112 ? 2.839 -6.362 -3.001 1.00 93.81 112 ASP A N 1
ATOM 891 C CA . ASP A 1 112 ? 3.392 -6.276 -1.656 1.00 93.81 112 ASP A CA 1
ATOM 892 C C . ASP A 1 112 ? 2.230 -6.125 -0.680 1.00 93.81 112 ASP A C 1
ATOM 894 O O . ASP A 1 112 ? 1.272 -5.407 -0.955 1.00 93.81 112 ASP A O 1
ATOM 898 N N . ALA A 1 113 ? 2.283 -6.852 0.439 1.00 95.38 113 ALA A N 1
ATOM 899 C CA . ALA A 1 113 ? 1.202 -6.811 1.415 1.00 95.38 113 ALA A CA 1
ATOM 900 C C . ALA A 1 113 ? 1.096 -5.378 1.970 1.00 95.38 113 ALA A C 1
ATOM 902 O O . ALA A 1 113 ? 2.050 -4.929 2.622 1.00 95.38 113 ALA A O 1
ATOM 903 N N . PRO A 1 114 ? -0.018 -4.662 1.738 1.00 96.12 114 PRO A N 1
ATOM 904 C CA . PRO A 1 114 ? -0.166 -3.298 2.207 1.00 96.12 114 PRO A CA 1
ATOM 905 C C . PRO A 1 114 ? -0.266 -3.299 3.728 1.00 96.12 114 PRO A C 1
ATOM 907 O O . PRO A 1 114 ? -0.689 -4.280 4.344 1.00 96.12 114 PRO A O 1
ATOM 910 N N . GLY A 1 115 ? 0.132 -2.203 4.356 1.00 95.75 115 GLY A N 1
ATOM 911 C CA . GLY A 1 115 ? -0.109 -2.028 5.780 1.00 95.75 115 GLY A CA 1
ATOM 912 C C . GLY A 1 115 ? -1.419 -1.294 6.013 1.00 95.75 115 GLY A C 1
ATOM 913 O O . GLY A 1 115 ? -1.657 -0.244 5.417 1.00 95.75 115 GLY A O 1
ATOM 914 N N . ILE A 1 116 ? -2.261 -1.851 6.880 1.00 96.62 116 ILE A N 1
ATOM 915 C CA . ILE A 1 116 ? -3.532 -1.251 7.286 1.00 96.62 116 ILE A CA 1
ATOM 916 C C . ILE A 1 116 ? -3.340 -0.684 8.687 1.00 96.62 116 ILE A C 1
ATOM 918 O O . ILE A 1 116 ? -3.251 -1.442 9.650 1.00 96.62 116 ILE A O 1
ATOM 922 N N . ALA A 1 117 ? -3.237 0.636 8.803 1.00 95.62 117 ALA A N 1
ATOM 923 C CA . ALA A 1 117 ? -3.137 1.328 10.080 1.00 95.62 117 ALA A CA 1
ATOM 924 C C . ALA A 1 117 ? -4.536 1.655 10.597 1.00 95.62 117 ALA A C 1
ATOM 926 O O . ALA A 1 117 ? -5.190 2.545 10.071 1.00 95.62 117 ALA A O 1
ATOM 927 N N . LEU A 1 118 ? -4.993 0.931 11.611 1.00 95.25 118 LEU A N 1
ATOM 928 C CA . LEU A 1 118 ? -6.311 1.092 12.220 1.00 95.25 118 LEU A CA 1
ATOM 929 C C . LEU A 1 118 ? -6.189 1.969 13.465 1.00 95.25 118 LEU A C 1
ATOM 931 O O . LEU A 1 118 ? -5.260 1.782 14.254 1.00 95.25 118 LEU A O 1
ATOM 935 N N . TYR A 1 119 ? -7.149 2.860 13.693 1.00 92.75 119 TYR A N 1
ATOM 936 C CA . TYR A 1 119 ? -7.218 3.714 14.883 1.00 92.75 119 TYR A CA 1
ATOM 937 C C . TYR A 1 119 ? -8.391 3.285 15.763 1.00 92.75 119 TYR A C 1
ATOM 939 O O . TYR A 1 119 ? -9.413 3.963 15.813 1.00 92.75 119 TYR A O 1
ATOM 947 N N . PRO A 1 120 ? -8.287 2.137 16.456 1.00 90.75 120 PRO A N 1
ATOM 948 C CA . PRO A 1 120 ? -9.417 1.586 17.193 1.00 90.75 120 PRO A CA 1
ATOM 949 C C . PRO A 1 120 ? -9.768 2.387 18.457 1.00 90.75 120 PRO A C 1
ATOM 951 O O . PRO A 1 120 ? -10.820 2.148 19.039 1.00 90.75 120 PRO A O 1
ATOM 954 N N . GLY A 1 121 ? -8.907 3.302 18.921 1.00 87.69 121 GLY A N 1
ATOM 955 C CA . GLY A 1 121 ? -9.141 4.071 20.145 1.00 87.69 121 GLY A CA 1
ATOM 956 C C . GLY A 1 121 ? -9.344 3.151 21.353 1.00 87.69 121 GLY A C 1
ATOM 957 O O . GLY A 1 121 ? -8.422 2.445 21.764 1.00 87.69 121 GLY A O 1
ATOM 958 N N . GLN A 1 122 ? -10.563 3.146 21.897 1.00 87.69 122 GLN A N 1
ATOM 959 C CA . GLN A 1 122 ? -10.972 2.286 23.016 1.00 87.69 122 GLN A CA 1
ATOM 960 C C . GLN A 1 122 ? -11.426 0.880 22.574 1.00 87.69 122 GLN A C 1
ATOM 962 O O . GLN A 1 122 ? -11.589 -0.011 23.411 1.00 87.69 122 GLN A O 1
ATOM 967 N N . ALA A 1 123 ? -11.637 0.659 21.273 1.00 90.06 123 ALA A N 1
ATOM 968 C CA . ALA A 1 123 ? -12.036 -0.631 20.732 1.00 90.06 123 ALA A CA 1
ATOM 969 C C . ALA A 1 123 ? -10.880 -1.641 20.762 1.00 90.06 123 ALA A C 1
ATOM 971 O O . ALA A 1 123 ? -9.699 -1.314 20.615 1.00 90.06 123 ALA A O 1
ATOM 972 N N . GLN A 1 124 ? -11.234 -2.913 20.922 1.00 90.31 124 GLN A N 1
ATOM 973 C CA . GLN A 1 124 ? -10.288 -4.022 20.951 1.00 90.31 124 GLN A CA 1
ATOM 974 C C . GLN A 1 124 ? -10.500 -4.927 19.740 1.00 90.31 124 GLN A C 1
ATOM 976 O O . GLN A 1 124 ? -11.636 -5.214 19.356 1.00 90.31 124 GLN A O 1
ATOM 981 N N . LEU A 1 125 ? -9.398 -5.383 19.142 1.00 91.75 125 LEU A N 1
ATOM 982 C CA . LEU A 1 125 ? -9.422 -6.388 18.084 1.00 91.75 125 LEU A CA 1
ATOM 983 C C . LEU A 1 125 ? -9.770 -7.747 18.711 1.00 91.75 125 LEU A C 1
A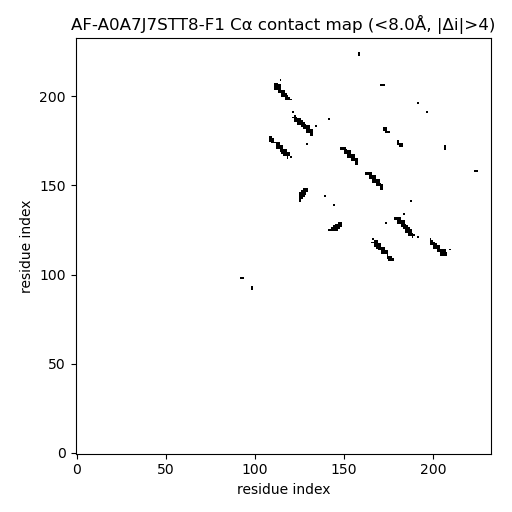TOM 985 O O . LEU A 1 125 ? -9.019 -8.254 19.540 1.00 91.75 125 LEU A O 1
ATOM 989 N N . LEU A 1 126 ? -10.906 -8.323 18.321 1.00 91.50 126 LEU A N 1
ATOM 990 C CA . LEU A 1 126 ? -11.368 -9.638 18.766 1.00 91.50 126 LEU A CA 1
ATOM 991 C C . LEU A 1 126 ? -10.809 -10.778 17.923 1.00 91.50 126 LEU A C 1
ATOM 993 O O . LEU A 1 126 ? -10.506 -11.834 18.466 1.00 91.50 126 LEU A O 1
ATOM 997 N N . SER A 1 127 ? -10.745 -10.610 16.605 1.00 91.38 127 SER A N 1
ATOM 998 C CA . SER A 1 127 ? -10.278 -11.657 15.698 1.00 91.38 127 SER A CA 1
ATOM 999 C C . SER A 1 127 ? -9.628 -11.039 14.474 1.00 91.38 127 SER A C 1
ATOM 1001 O O . SER A 1 127 ? -10.083 -10.007 13.974 1.00 91.38 127 SER A O 1
ATOM 1003 N N . CYS A 1 128 ? -8.568 -11.691 14.004 1.00 91.94 128 CYS A N 1
ATOM 1004 C CA . CYS A 1 128 ? -7.967 -11.397 12.718 1.00 91.94 128 CYS A CA 1
ATOM 1005 C C . CYS A 1 128 ? -7.621 -12.695 12.003 1.00 91.94 128 CYS A C 1
ATOM 1007 O O . CYS A 1 128 ? -6.921 -13.546 12.563 1.00 91.94 128 CYS A O 1
ATOM 1009 N N . LYS A 1 129 ? -8.104 -12.844 10.768 1.00 91.62 129 LYS A N 1
ATOM 1010 C CA . LYS A 1 129 ? -7.805 -14.010 9.938 1.00 91.62 129 LYS A CA 1
ATOM 1011 C C . LYS A 1 129 ? -7.772 -13.665 8.460 1.00 91.62 129 LYS A C 1
ATOM 1013 O O . LYS A 1 129 ? -8.601 -12.900 7.979 1.00 91.62 129 LYS A O 1
ATOM 1018 N N . HIS A 1 130 ? -6.839 -14.281 7.746 1.00 92.75 130 HIS A N 1
ATOM 1019 C CA . HIS A 1 130 ? -6.818 -14.260 6.290 1.00 92.75 130 HIS A CA 1
ATOM 1020 C C . HIS A 1 130 ? -7.710 -15.383 5.762 1.00 92.75 130 HIS A C 1
ATOM 1022 O O . HIS A 1 130 ? -7.662 -16.517 6.248 1.00 92.75 130 HIS A O 1
ATOM 1028 N N . HIS A 1 131 ? -8.526 -15.058 4.774 1.00 91.50 131 HIS A N 1
ATOM 1029 C CA . HIS A 1 131 ? -9.378 -15.991 4.058 1.00 91.50 131 HIS A CA 1
ATOM 1030 C C . HIS A 1 131 ? -9.092 -15.898 2.563 1.00 91.50 131 HIS A C 1
ATOM 1032 O O . HIS A 1 131 ? -8.605 -14.881 2.071 1.00 91.50 131 HIS A O 1
ATOM 1038 N N . TYR A 1 132 ? -9.425 -16.969 1.856 1.00 91.62 132 TYR A N 1
ATOM 1039 C CA . TYR A 1 132 ? -9.298 -17.072 0.411 1.00 91.62 132 TYR A CA 1
ATOM 1040 C C . TYR A 1 132 ? -10.672 -17.413 -0.156 1.00 91.62 132 TYR A C 1
ATOM 1042 O O . TYR A 1 132 ? -11.377 -18.247 0.414 1.00 91.62 132 TYR A O 1
ATOM 1050 N N . GLU A 1 133 ? -11.040 -16.750 -1.250 1.00 84.56 133 GLU A N 1
ATOM 1051 C CA . 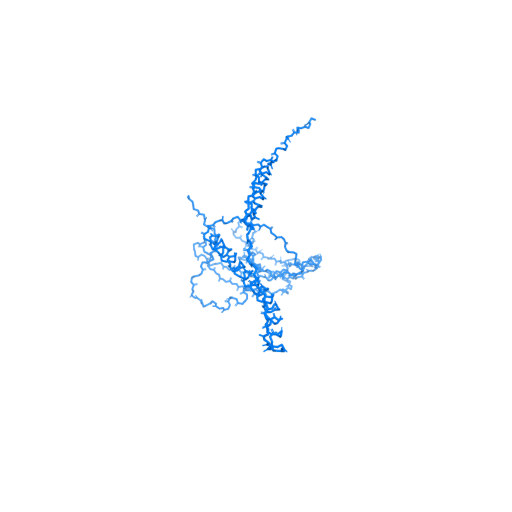GLU A 1 133 ? -12.310 -16.889 -1.980 1.00 84.56 133 GLU A CA 1
ATOM 1052 C C . GLU A 1 133 ? -13.585 -16.478 -1.222 1.00 84.56 133 GLU A C 1
ATOM 1054 O O . GLU A 1 133 ? -14.309 -15.606 -1.707 1.00 84.56 133 GLU A O 1
ATOM 1059 N N . VAL A 1 134 ? -13.890 -17.080 -0.067 1.00 84.94 134 VAL A N 1
ATOM 1060 C CA . VAL A 1 134 ? -15.158 -16.887 0.661 1.00 84.94 134 VAL A CA 1
ATOM 1061 C C . VAL A 1 134 ? -14.925 -16.734 2.166 1.00 84.94 134 VAL A C 1
ATOM 1063 O O . VAL A 1 134 ? -14.168 -17.485 2.782 1.00 84.94 134 VAL A O 1
ATOM 1066 N N . ILE A 1 135 ? -15.622 -15.772 2.782 1.00 79.50 135 ILE A N 1
ATOM 1067 C CA . ILE A 1 135 ? -15.641 -15.584 4.239 1.00 79.50 135 ILE A CA 1
ATOM 1068 C C . ILE A 1 135 ? -16.583 -16.626 4.863 1.00 79.50 135 ILE A C 1
ATOM 1070 O O . ILE A 1 135 ? -17.774 -16.631 4.538 1.00 79.50 135 ILE A O 1
ATOM 1074 N N . PRO A 1 136 ? -16.108 -17.497 5.772 1.00 79.81 136 PRO A N 1
ATOM 1075 C CA . PRO A 1 136 ? -16.983 -18.420 6.481 1.00 79.81 136 PRO A CA 1
ATOM 1076 C C . PRO A 1 136 ? -17.919 -17.657 7.436 1.00 79.81 136 PRO A C 1
ATOM 1078 O O . PRO A 1 136 ? -17.537 -16.616 7.975 1.00 79.81 136 PRO A O 1
ATOM 1081 N N . PRO A 1 137 ? -19.126 -18.180 7.714 1.00 80.00 137 PRO A N 1
ATOM 1082 C CA . PRO A 1 137 ? -20.043 -17.544 8.650 1.00 80.00 137 PRO A CA 1
ATOM 1083 C C . PRO A 1 137 ? -19.425 -17.450 10.051 1.00 80.00 137 PRO A C 1
ATOM 1085 O O . PRO A 1 137 ? -18.715 -18.350 10.515 1.00 80.00 137 PRO A O 1
ATOM 1088 N N . LEU A 1 138 ? -19.721 -16.348 10.739 1.00 75.75 138 LEU A N 1
ATOM 1089 C CA . LEU A 1 138 ? -19.225 -16.081 12.085 1.00 75.75 138 LEU A CA 1
ATOM 1090 C C . LEU A 1 138 ? -19.759 -17.128 13.066 1.00 75.75 138 LEU A C 1
ATOM 1092 O O . LEU A 1 138 ? -20.953 -17.173 13.348 1.00 75.75 138 LEU A O 1
ATOM 1096 N N . ARG A 1 139 ? -18.866 -17.958 13.617 1.00 72.44 139 ARG A N 1
ATOM 1097 C CA . ARG A 1 139 ? -19.246 -19.010 14.578 1.00 72.44 139 ARG A CA 1
ATOM 1098 C C . ARG A 1 139 ? -19.660 -18.454 15.942 1.00 72.44 139 ARG A C 1
ATOM 1100 O O . ARG A 1 139 ? -20.537 -19.014 16.587 1.00 72.44 139 ARG A O 1
ATOM 1107 N N . SER A 1 140 ? -19.013 -17.382 16.401 1.00 77.94 140 SER A N 1
ATOM 1108 C CA . SER A 1 140 ? -19.238 -16.808 17.734 1.00 77.94 140 SER A CA 1
ATOM 1109 C C . SER A 1 140 ? -19.032 -15.288 17.735 1.00 77.94 140 SER A C 1
ATOM 1111 O O . SER A 1 140 ? -17.949 -14.817 18.097 1.00 77.94 140 SER A O 1
ATOM 1113 N N . PRO A 1 141 ? -20.039 -14.498 17.321 1.00 79.19 141 PRO A N 1
ATOM 1114 C CA . PRO A 1 141 ? -19.939 -13.043 17.355 1.00 79.19 141 PRO A CA 1
ATOM 1115 C C . PRO A 1 141 ? -19.746 -12.538 18.797 1.00 79.19 141 PRO A C 1
ATOM 1117 O O . PRO A 1 141 ? -20.392 -13.015 19.727 1.00 79.19 141 PRO A O 1
ATOM 1120 N N . GLY A 1 142 ? -18.827 -11.588 18.996 1.00 77.75 142 GLY A N 1
ATOM 1121 C CA . GLY A 1 142 ? -18.608 -10.908 20.283 1.00 77.75 142 GLY A CA 1
ATOM 1122 C C . GLY A 1 142 ? -17.681 -11.615 21.283 1.00 77.75 142 GLY A C 1
ATOM 1123 O O . GLY A 1 142 ? -17.295 -11.000 22.285 1.00 77.75 142 GLY A O 1
ATOM 1124 N N . ARG A 1 143 ? -17.281 -12.867 21.018 1.00 81.44 143 ARG A N 1
ATOM 1125 C CA . ARG A 1 143 ? -16.216 -13.547 21.773 1.00 81.44 143 ARG A CA 1
ATOM 1126 C C . ARG A 1 143 ? -14.851 -13.277 21.130 1.00 81.44 143 ARG A C 1
ATOM 1128 O O . ARG A 1 143 ? -14.792 -13.184 19.904 1.00 81.44 143 ARG A O 1
ATOM 1135 N N . PRO A 1 144 ? -13.767 -13.170 21.922 1.00 83.56 144 PRO A N 1
ATOM 1136 C CA . PRO A 1 144 ? -12.415 -13.156 21.377 1.00 83.56 144 PRO A CA 1
ATOM 1137 C C . PRO A 1 144 ? -12.200 -14.415 20.538 1.00 83.56 144 PRO A C 1
ATOM 1139 O O . PRO A 1 144 ? -12.450 -15.528 21.005 1.00 83.56 144 PRO A O 1
ATOM 1142 N N . GLY A 1 145 ? -11.820 -14.213 19.283 1.00 82.12 145 GLY A N 1
ATOM 1143 C CA . GLY A 1 145 ? -11.486 -15.271 18.349 1.00 82.12 145 GLY A CA 1
ATOM 1144 C C . GLY A 1 145 ? -9.979 -15.470 18.262 1.00 82.12 145 GLY A C 1
ATOM 1145 O O . GLY A 1 145 ? -9.198 -14.924 19.037 1.00 82.12 145 GLY A O 1
ATOM 1146 N N . ASP A 1 146 ? -9.577 -16.258 17.274 1.00 83.62 146 ASP A N 1
ATOM 1147 C CA . ASP A 1 146 ? -8.173 -16.450 16.936 1.00 83.62 146 ASP A CA 1
ATOM 1148 C C . ASP A 1 146 ? -7.624 -15.201 16.217 1.00 83.62 146 ASP A C 1
ATOM 1150 O O . ASP A 1 146 ? -8.316 -14.596 15.383 1.00 83.62 146 ASP A O 1
ATOM 1154 N N . VAL A 1 147 ? -6.395 -14.808 16.557 1.00 86.50 147 VAL A N 1
ATOM 1155 C CA . VAL A 1 147 ? -5.675 -13.666 15.973 1.00 86.50 147 VAL A CA 1
ATOM 1156 C C . VAL A 1 147 ? -4.470 -14.224 15.225 1.00 86.50 147 VAL A C 1
ATOM 1158 O O . VAL A 1 147 ? -3.346 -14.214 15.716 1.00 86.50 147 VAL A O 1
ATOM 1161 N N . ASN A 1 148 ? -4.719 -14.730 14.019 1.00 89.06 148 ASN A N 1
ATOM 1162 C CA . ASN A 1 148 ? -3.709 -15.372 13.176 1.00 89.06 148 ASN A CA 1
ATOM 1163 C C . ASN A 1 148 ? -3.162 -14.407 12.110 1.00 89.06 148 ASN A C 1
ATOM 1165 O O . ASN A 1 148 ? -2.972 -14.766 10.949 1.00 89.06 148 ASN A O 1
ATOM 1169 N N . CYS A 1 149 ? -2.972 -13.147 12.494 1.00 90.62 149 CYS A N 1
ATOM 1170 C CA . CYS A 1 149 ? -2.432 -12.104 11.632 1.00 90.62 149 CYS A CA 1
ATOM 1171 C C . CYS A 1 149 ? -1.181 -11.501 12.248 1.00 90.62 149 CYS A C 1
ATOM 1173 O O . CYS A 1 149 ? -1.057 -11.383 13.467 1.00 90.62 149 CYS A O 1
ATOM 1175 N N . THR A 1 150 ? -0.281 -11.024 11.395 1.00 92.62 150 THR A N 1
ATOM 1176 C CA . THR A 1 150 ? 0.845 -10.209 11.842 1.00 92.62 150 THR A CA 1
ATOM 1177 C C . THR A 1 150 ? 0.356 -8.791 12.119 1.00 92.62 150 THR A C 1
ATOM 1179 O O . THR A 1 150 ? -0.042 -8.077 11.196 1.00 92.62 150 THR A O 1
ATOM 1182 N N . THR A 1 151 ? 0.383 -8.386 13.389 1.00 92.88 151 THR A N 1
ATOM 1183 C CA . THR A 1 151 ? -0.030 -7.044 13.820 1.00 92.88 151 THR A CA 1
ATOM 1184 C C . THR A 1 151 ? 1.069 -6.346 14.608 1.00 92.88 151 THR A C 1
ATOM 1186 O O . THR A 1 151 ? 1.781 -6.997 15.371 1.00 92.88 151 THR A O 1
ATOM 1189 N N . GLN A 1 152 ? 1.166 -5.025 14.492 1.00 91.88 152 GLN A N 1
ATOM 1190 C CA . GLN A 1 152 ? 2.085 -4.208 15.279 1.00 91.88 152 GLN A CA 1
ATOM 1191 C C . GLN A 1 152 ? 1.361 -2.978 15.817 1.00 91.88 152 GLN A C 1
ATOM 1193 O O . GLN A 1 152 ? 0.651 -2.303 15.081 1.00 91.88 152 GLN A O 1
ATOM 1198 N N . ARG A 1 153 ? 1.532 -2.672 17.104 1.00 92.12 153 ARG A N 1
ATOM 1199 C CA . ARG A 1 153 ? 0.964 -1.463 17.706 1.00 92.12 153 ARG A CA 1
ATOM 1200 C C . ARG A 1 153 ? 2.034 -0.389 17.797 1.00 92.12 153 ARG A C 1
ATOM 1202 O O . ARG A 1 153 ? 3.099 -0.634 18.360 1.00 92.12 153 ARG A O 1
ATOM 1209 N N . ILE A 1 154 ? 1.730 0.788 17.267 1.00 91.75 154 ILE A N 1
ATOM 1210 C CA . ILE A 1 154 ? 2.617 1.947 17.308 1.00 91.75 154 ILE A CA 1
ATOM 1211 C C . ILE A 1 154 ? 1.888 3.161 17.858 1.00 91.75 154 ILE A C 1
ATOM 1213 O O . ILE A 1 154 ? 0.678 3.304 17.697 1.00 91.75 154 ILE A O 1
ATOM 1217 N N . ASN A 1 155 ? 2.647 4.050 18.486 1.00 91.25 155 ASN A N 1
ATOM 1218 C CA . ASN A 1 155 ? 2.158 5.347 18.921 1.00 91.25 155 ASN A CA 1
ATOM 1219 C C . ASN A 1 155 ? 2.970 6.413 18.192 1.00 91.25 155 ASN A C 1
ATOM 1221 O O . ASN A 1 155 ? 4.199 6.332 18.168 1.00 91.25 155 ASN A O 1
ATOM 1225 N N . TYR A 1 156 ? 2.294 7.390 17.599 1.00 87.81 156 TYR A N 1
ATOM 1226 C CA . TYR A 1 156 ? 2.940 8.508 16.921 1.00 87.81 156 TYR A CA 1
ATOM 1227 C C . TYR A 1 156 ? 2.139 9.794 17.133 1.00 87.81 156 TYR A C 1
ATOM 1229 O O . TYR A 1 156 ? 0.956 9.764 17.479 1.00 87.81 156 TYR A O 1
ATOM 1237 N N . THR A 1 157 ? 2.795 10.933 16.943 1.00 88.12 157 THR A N 1
ATOM 1238 C CA . THR A 1 157 ? 2.151 12.245 17.026 1.00 88.12 157 THR A CA 1
ATOM 1239 C C . THR A 1 157 ? 1.644 12.634 15.647 1.00 88.12 157 THR A C 1
ATOM 1241 O O . THR A 1 157 ? 2.423 12.693 14.695 1.00 88.12 157 THR A O 1
ATOM 1244 N N . ASP A 1 158 ? 0.342 12.872 15.532 1.00 85.38 158 ASP A N 1
ATOM 1245 C CA . ASP A 1 158 ? -0.269 13.291 14.272 1.00 85.38 158 ASP A CA 1
ATOM 1246 C C . ASP A 1 158 ? 0.204 14.708 13.897 1.00 85.38 158 ASP A C 1
ATOM 1248 O O . ASP A 1 158 ? 0.039 15.613 14.717 1.00 85.38 158 ASP A O 1
ATOM 1252 N N . PRO A 1 159 ? 0.789 14.923 12.701 1.00 86.44 159 PRO A N 1
ATOM 1253 C CA . PRO A 1 159 ? 1.275 16.239 12.288 1.00 86.44 159 PRO A CA 1
ATOM 1254 C C . PRO A 1 159 ? 0.169 17.291 12.136 1.00 86.44 159 PRO A C 1
ATOM 1256 O O . PRO A 1 159 ? 0.473 18.480 12.192 1.00 86.44 159 PRO A O 1
ATOM 1259 N N . PHE A 1 160 ? -1.087 16.878 11.933 1.00 84.50 160 PHE A N 1
ATOM 1260 C CA . PHE A 1 160 ? -2.213 17.796 11.716 1.00 84.50 160 PHE A CA 1
ATOM 1261 C C . PHE A 1 160 ? -3.055 18.037 12.966 1.00 84.50 160 PHE A C 1
ATOM 1263 O O . PHE A 1 160 ? -3.850 18.974 13.008 1.00 84.50 160 PHE A O 1
ATOM 1270 N N . SER A 1 161 ? -2.891 17.201 13.987 1.00 78.12 161 SER A N 1
ATOM 1271 C CA . SER A 1 161 ? -3.536 17.406 15.277 1.00 78.12 161 SER A CA 1
ATOM 1272 C C . SER A 1 161 ? -2.599 18.188 16.191 1.00 78.12 161 SER A C 1
ATOM 1274 O O . SER A 1 161 ? -1.382 18.078 16.063 1.00 78.12 161 SER A O 1
ATOM 1276 N N . ASN A 1 162 ? -3.143 18.950 17.143 1.00 81.69 162 ASN A N 1
ATOM 1277 C CA . ASN A 1 162 ? -2.389 19.712 18.148 1.00 81.69 162 ASN A CA 1
ATOM 1278 C C . ASN A 1 162 ? -1.607 18.785 19.107 1.00 81.69 162 ASN A C 1
ATOM 1280 O O . ASN A 1 162 ? -1.940 18.651 20.280 1.00 81.69 162 ASN A O 1
ATOM 1284 N N . GLN A 1 163 ? -0.577 18.111 18.592 1.00 70.44 163 GLN A N 1
ATOM 1285 C CA . GLN A 1 163 ? 0.322 17.179 19.275 1.00 70.44 163 GLN A CA 1
ATOM 1286 C C . GLN A 1 163 ? -0.367 16.025 20.021 1.00 70.44 163 GLN A C 1
ATOM 1288 O O . GLN A 1 163 ? 0.191 15.460 20.962 1.00 70.44 163 GLN A O 1
ATOM 1293 N N . THR A 1 164 ? -1.565 15.618 19.598 1.00 82.56 164 THR A N 1
ATOM 1294 C CA . THR A 1 164 ? -2.227 14.459 20.203 1.00 82.56 164 THR A CA 1
ATOM 1295 C C . THR A 1 164 ? -1.492 13.180 19.817 1.00 82.56 164 THR A C 1
ATOM 1297 O O . THR A 1 164 ? -1.366 12.862 18.629 1.00 82.56 164 THR A O 1
ATOM 1300 N N . LEU A 1 165 ? -1.042 12.425 20.817 1.00 86.50 165 LEU A N 1
ATOM 1301 C CA . LEU A 1 165 ? -0.515 11.079 20.620 1.00 86.50 165 LEU A CA 1
ATOM 1302 C C . LEU A 1 165 ? -1.644 10.157 20.154 1.00 86.50 165 LEU A C 1
ATOM 1304 O O . LEU A 1 165 ? -2.596 9.910 20.893 1.00 86.50 165 LEU A O 1
ATOM 1308 N N . LYS A 1 166 ? -1.522 9.632 18.934 1.00 87.19 166 LYS A N 1
ATOM 1309 C CA . LYS A 1 166 ? -2.435 8.630 18.384 1.00 87.19 166 LYS A CA 1
ATOM 1310 C C . LYS A 1 166 ? -1.797 7.247 18.485 1.00 87.19 166 LYS A C 1
ATOM 1312 O O . LYS A 1 166 ? -0.611 7.073 18.205 1.00 87.19 166 LYS A O 1
ATOM 1317 N N . SER A 1 167 ? -2.595 6.260 18.887 1.00 90.31 167 SER A N 1
ATOM 1318 C CA . SER A 1 167 ? -2.209 4.846 18.861 1.00 90.31 167 SER A CA 1
ATOM 1319 C C . SER A 1 167 ? -2.829 4.185 17.638 1.00 90.31 167 SER A C 1
ATOM 1321 O O . SER A 1 167 ? -4.047 4.233 17.466 1.00 90.31 167 SER A O 1
ATOM 1323 N N . ALA A 1 168 ? -1.994 3.571 16.803 1.00 93.38 168 ALA A N 1
ATOM 1324 C CA . ALA A 1 168 ? -2.414 2.844 15.617 1.00 93.38 168 ALA A CA 1
ATOM 1325 C C . ALA A 1 168 ? -2.074 1.356 15.747 1.00 93.38 168 ALA A C 1
ATOM 1327 O O . ALA A 1 168 ? -0.995 0.971 16.211 1.00 93.38 168 ALA A O 1
ATOM 1328 N N . LEU A 1 169 ? -3.008 0.513 15.319 1.00 94.69 169 LEU A N 1
ATOM 1329 C CA . LEU A 1 169 ? -2.828 -0.920 15.163 1.00 94.69 169 LEU A CA 1
ATOM 1330 C C . LEU A 1 169 ? -2.593 -1.215 13.685 1.00 94.69 169 LEU A C 1
ATOM 1332 O O . LEU A 1 169 ? -3.507 -1.118 12.873 1.00 94.69 169 LEU A O 1
ATOM 1336 N N . ILE A 1 170 ? -1.366 -1.578 13.347 1.00 95.50 170 ILE A N 1
ATOM 1337 C CA . ILE A 1 170 ? -0.978 -1.929 11.990 1.00 95.50 170 ILE A CA 1
ATOM 1338 C C . ILE A 1 170 ? -1.238 -3.413 11.776 1.00 95.50 170 ILE A C 1
ATOM 1340 O O . ILE A 1 170 ? -0.773 -4.241 12.560 1.00 95.50 170 ILE A O 1
ATOM 1344 N N . VAL A 1 171 ? -1.942 -3.753 10.704 1.00 95.94 171 VAL A N 1
ATOM 1345 C CA . VAL A 1 171 ? -2.187 -5.130 10.275 1.00 95.94 171 VAL A CA 1
ATOM 1346 C C . VAL A 1 171 ? -1.602 -5.333 8.885 1.00 95.94 171 VAL A C 1
ATOM 1348 O O . VAL A 1 171 ? -1.716 -4.464 8.018 1.00 95.94 171 VAL A O 1
ATOM 1351 N N . ARG A 1 172 ? -0.984 -6.493 8.663 1.00 95.81 172 ARG A N 1
ATOM 1352 C CA . ARG A 1 172 ? -0.579 -6.929 7.328 1.00 95.81 172 ARG A CA 1
ATOM 1353 C C . ARG A 1 172 ? -1.816 -7.228 6.471 1.00 95.81 172 ARG A C 1
ATOM 1355 O O . ARG A 1 172 ? -2.604 -8.102 6.812 1.00 95.81 172 ARG A O 1
ATOM 1362 N N . GLY A 1 173 ? -1.972 -6.511 5.366 1.00 95.50 173 GLY A N 1
ATOM 1363 C CA . GLY A 1 173 ? -3.067 -6.688 4.418 1.00 95.50 173 GLY A CA 1
ATOM 1364 C C . GLY A 1 173 ? -2.885 -7.878 3.463 1.00 95.50 173 GLY A C 1
ATOM 1365 O O . GLY A 1 173 ? -1.875 -8.587 3.534 1.00 95.50 173 GLY A O 1
ATOM 1366 N N . PRO A 1 174 ? -3.862 -8.096 2.564 1.00 94.62 174 PRO A N 1
ATOM 1367 C CA . PRO A 1 174 ? -3.840 -9.187 1.594 1.00 94.62 174 PRO A CA 1
ATOM 1368 C C . PRO A 1 174 ? -2.793 -8.958 0.499 1.00 94.62 174 PRO A C 1
ATOM 1370 O O . PRO A 1 174 ? -2.491 -7.824 0.128 1.00 94.62 174 PRO A O 1
ATOM 1373 N N . ARG A 1 175 ? -2.249 -10.050 -0.035 1.00 94.25 175 ARG A N 1
ATOM 1374 C CA . ARG A 1 175 ? -1.157 -10.058 -1.012 1.00 94.25 175 ARG A CA 1
ATOM 1375 C C . ARG A 1 175 ? -1.556 -10.731 -2.327 1.00 94.25 175 ARG A C 1
ATOM 1377 O O . ARG A 1 175 ? -1.165 -10.286 -3.408 1.00 94.25 175 ARG A O 1
ATOM 1384 N N . GLU A 1 176 ? -2.307 -11.822 -2.229 1.00 92.50 176 GLU A N 1
ATOM 1385 C CA . GLU A 1 176 ? -2.627 -12.726 -3.330 1.00 92.50 176 GLU A CA 1
ATOM 1386 C C . GLU A 1 176 ? -3.967 -12.369 -3.986 1.00 92.50 176 GLU A C 1
ATOM 1388 O O . GLU A 1 176 ? -5.028 -12.899 -3.645 1.00 92.50 176 GLU A O 1
ATOM 1393 N N . VAL A 1 177 ? -3.919 -11.494 -4.993 1.00 89.88 177 VAL A N 1
ATOM 1394 C CA . VAL A 1 177 ? -5.125 -11.022 -5.697 1.00 89.88 177 VAL A CA 1
ATOM 1395 C C . VAL A 1 177 ? -5.788 -12.138 -6.506 1.00 89.88 177 VAL A C 1
ATOM 1397 O O . VAL A 1 177 ? -7.011 -12.275 -6.469 1.00 89.88 177 VAL A O 1
ATOM 1400 N N . LYS A 1 178 ? -5.000 -13.005 -7.164 1.00 88.88 178 LYS A N 1
ATOM 1401 C CA . LYS A 1 178 ? -5.535 -14.138 -7.946 1.00 88.88 178 LYS A CA 1
ATOM 1402 C C . LYS A 1 178 ? -6.358 -15.117 -7.103 1.00 88.88 178 LYS A C 1
ATOM 1404 O O . LYS A 1 178 ? -7.347 -15.647 -7.596 1.00 88.88 178 LYS A O 1
ATOM 1409 N N . LYS A 1 179 ? -5.986 -15.326 -5.835 1.00 89.75 179 LYS A N 1
ATOM 1410 C CA . LYS A 1 179 ? -6.713 -16.206 -4.901 1.00 89.75 179 LYS A CA 1
ATOM 1411 C C . LYS A 1 179 ? -7.820 -15.492 -4.121 1.00 89.75 179 LYS A C 1
ATOM 1413 O O . LYS A 1 179 ? -8.404 -16.086 -3.216 1.00 89.75 179 LYS A O 1
ATOM 1418 N N . ARG A 1 180 ? -8.098 -14.220 -4.444 1.00 90.38 180 ARG A N 1
ATOM 1419 C CA . ARG A 1 180 ? -9.052 -13.372 -3.714 1.00 90.38 180 ARG A CA 1
ATOM 1420 C C . ARG A 1 180 ? -8.789 -13.411 -2.208 1.00 90.38 180 ARG A C 1
ATOM 1422 O O . ARG A 1 180 ? -9.692 -13.680 -1.417 1.00 90.38 180 ARG A O 1
ATOM 1429 N N . GLU A 1 181 ? -7.528 -13.211 -1.829 1.00 93.06 181 GLU A N 1
ATOM 1430 C CA . GLU A 1 181 ? -7.154 -13.116 -0.424 1.00 93.06 181 GLU A CA 1
ATOM 1431 C C . GLU A 1 181 ? -7.815 -11.890 0.211 1.00 93.06 181 GLU A C 1
ATOM 1433 O O . GLU A 1 181 ? -7.790 -10.787 -0.338 1.00 93.06 181 GLU A O 1
ATOM 1438 N N . LEU A 1 182 ? -8.392 -12.082 1.389 1.00 92.50 182 LEU A N 1
ATOM 1439 C CA . LEU A 1 182 ? -9.039 -11.036 2.163 1.00 92.50 182 LEU A CA 1
ATOM 1440 C C . LEU A 1 182 ? -8.699 -11.197 3.642 1.00 92.50 182 LEU A C 1
ATOM 1442 O O . LEU A 1 182 ? -8.560 -12.311 4.145 1.00 92.50 182 LEU A O 1
ATOM 1446 N N . VAL A 1 183 ? -8.566 -10.076 4.344 1.00 93.12 183 VAL A N 1
ATOM 1447 C CA . VAL A 1 183 ? -8.321 -10.056 5.788 1.00 93.12 183 VAL A CA 1
ATOM 1448 C C . VAL A 1 183 ? -9.614 -9.696 6.506 1.00 93.12 183 VAL A C 1
ATOM 1450 O O . VAL A 1 183 ? -10.221 -8.658 6.249 1.00 93.12 183 VAL A O 1
ATOM 1453 N N . PHE A 1 184 ? -10.061 -10.578 7.392 1.00 92.00 184 PHE A N 1
ATOM 1454 C CA . PHE A 1 184 ? -11.235 -10.363 8.220 1.00 92.00 184 PHE A CA 1
ATOM 1455 C C . PHE A 1 184 ? -10.808 -9.849 9.591 1.00 92.00 184 PHE A C 1
ATOM 1457 O O . PHE A 1 184 ? -10.053 -10.515 10.300 1.00 92.00 184 PHE A O 1
ATOM 1464 N N . LEU A 1 185 ? -11.302 -8.666 9.950 1.00 92.25 185 LEU A N 1
ATOM 1465 C CA . LEU A 1 185 ? -10.989 -7.964 11.188 1.00 92.25 185 LEU A CA 1
ATOM 1466 C C . LEU A 1 185 ? -12.273 -7.753 11.982 1.00 92.25 185 LEU A C 1
ATOM 1468 O O . LEU A 1 185 ? -13.201 -7.099 11.511 1.00 92.25 185 LEU A O 1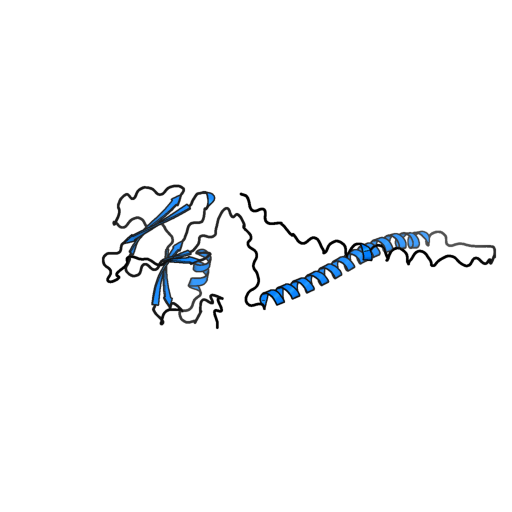
ATOM 1472 N N . GLN A 1 186 ? -12.318 -8.286 13.199 1.00 91.12 186 GLN A N 1
ATOM 1473 C CA . GLN A 1 186 ? -13.454 -8.117 14.095 1.00 91.12 186 GLN A CA 1
ATOM 1474 C C . GLN A 1 186 ? -13.061 -7.248 15.279 1.00 91.12 186 GLN A C 1
ATOM 1476 O O . GLN A 1 186 ? -12.107 -7.567 15.984 1.00 91.12 186 GLN A O 1
ATOM 1481 N N . PHE A 1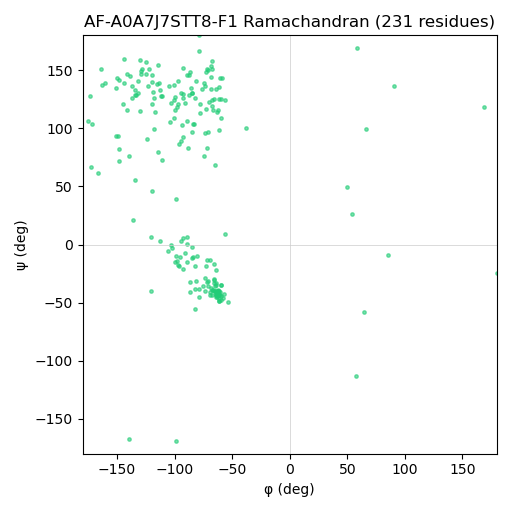 187 ? -13.836 -6.200 15.543 1.00 91.31 187 PHE A N 1
ATOM 1482 C CA . PHE A 1 187 ? -13.634 -5.306 16.678 1.00 91.31 187 PHE A CA 1
ATOM 1483 C C . PHE A 1 187 ? -14.784 -5.397 17.673 1.00 91.31 187 PHE A C 1
ATOM 1485 O O . PHE A 1 187 ? -15.914 -5.740 17.321 1.00 91.31 187 PHE A O 1
ATOM 1492 N N . ARG A 1 188 ? -14.484 -5.067 18.927 1.00 89.69 188 ARG A N 1
ATOM 1493 C CA . ARG A 1 188 ? -15.474 -4.865 19.977 1.00 89.69 188 ARG A CA 1
ATOM 1494 C C . ARG A 1 188 ? -15.193 -3.572 20.709 1.00 89.69 188 ARG A C 1
ATOM 1496 O O . ARG A 1 188 ? -14.081 -3.340 21.178 1.00 89.69 188 ARG A O 1
ATOM 1503 N N . LEU A 1 189 ? -16.245 -2.785 20.845 1.00 90.25 189 LEU A N 1
ATOM 1504 C CA . LEU A 1 189 ? -16.295 -1.593 21.667 1.00 90.25 189 LEU A CA 1
ATOM 1505 C C . LEU A 1 189 ? -17.363 -1.840 22.732 1.00 90.25 189 LEU A C 1
ATOM 1507 O O . LEU A 1 189 ? -18.469 -2.258 22.400 1.00 90.25 189 LEU A O 1
ATOM 1511 N N . ASN A 1 190 ? -17.010 -1.684 24.007 1.00 86.12 190 ASN A N 1
ATOM 1512 C CA . ASN A 1 190 ? -17.951 -1.946 25.099 1.00 86.12 190 ASN A CA 1
ATOM 1513 C C . ASN A 1 190 ? -18.866 -0.743 25.341 1.00 86.12 190 ASN A C 1
ATOM 1515 O O . ASN A 1 190 ? -20.082 -0.883 25.318 1.00 86.12 190 ASN A O 1
ATOM 1519 N N . GLN A 1 191 ? -18.276 0.424 25.586 1.00 79.62 191 GLN A N 1
ATOM 1520 C CA . GLN A 1 191 ? -18.991 1.662 25.855 1.00 79.62 191 GLN A CA 1
ATOM 1521 C C . GLN A 1 191 ? -18.113 2.813 25.373 1.00 79.62 191 GLN A C 1
ATOM 1523 O O . GLN A 1 191 ? -16.908 2.795 25.617 1.00 79.62 191 GLN A O 1
ATOM 1528 N N . SER A 1 192 ? -18.705 3.769 24.665 1.00 82.31 192 SER A N 1
ATOM 1529 C CA . SER A 1 192 ? -18.032 4.983 24.212 1.00 82.31 192 SER A CA 1
ATOM 1530 C C . SER A 1 192 ? -18.867 6.190 24.613 1.00 82.31 192 SER A C 1
ATOM 1532 O O . SER A 1 192 ? -20.092 6.103 24.677 1.00 82.31 192 SER A O 1
ATOM 1534 N N . SER A 1 193 ? -18.191 7.294 24.916 1.00 81.75 193 SER A N 1
ATOM 1535 C CA . SER A 1 193 ? -18.806 8.616 25.053 1.00 81.75 193 SER A CA 1
ATOM 1536 C C . SER A 1 193 ? -18.953 9.328 23.706 1.00 81.75 193 SER A C 1
ATOM 1538 O O . SER A 1 193 ? -19.409 10.464 23.672 1.00 81.75 193 SER A O 1
ATOM 1540 N N . GLU A 1 194 ? -18.490 8.709 22.619 1.00 81.75 194 GLU A N 1
ATOM 1541 C CA . GLU A 1 194 ? -18.614 9.236 21.265 1.00 81.75 194 GLU A CA 1
ATOM 1542 C C . GLU A 1 194 ? -20.004 8.926 20.704 1.00 81.75 194 GLU A C 1
ATOM 1544 O O . GLU A 1 194 ? -20.524 7.820 20.869 1.00 81.75 194 GLU A O 1
ATOM 1549 N N . ASP A 1 195 ? -20.572 9.891 19.983 1.00 83.62 195 ASP A N 1
ATOM 1550 C CA . ASP A 1 195 ? -21.896 9.770 19.361 1.00 83.62 195 ASP A CA 1
ATOM 1551 C C . ASP A 1 195 ? -21.922 8.760 18.198 1.00 83.62 195 ASP A C 1
ATOM 1553 O O . ASP A 1 195 ? -22.989 8.343 17.742 1.00 83.62 195 ASP A O 1
ATOM 1557 N N . PHE A 1 196 ? -20.746 8.341 17.718 1.00 83.25 196 PHE A N 1
ATOM 1558 C CA . PHE A 1 196 ? -20.589 7.453 16.572 1.00 83.25 196 PHE A CA 1
ATOM 1559 C C . PHE A 1 196 ? -19.627 6.307 16.873 1.00 83.25 196 PHE A C 1
ATOM 1561 O O . PHE A 1 196 ? -18.582 6.484 17.490 1.00 83.25 196 PHE A O 1
ATOM 1568 N N . SER A 1 197 ? -19.961 5.116 16.377 1.00 84.12 197 SER A N 1
ATOM 1569 C CA . SER A 1 197 ? -19.050 3.970 16.363 1.00 84.12 197 SER A CA 1
ATOM 1570 C C . SER A 1 197 ? -18.291 3.945 15.038 1.00 84.12 197 SER A C 1
ATOM 1572 O O . SER A 1 197 ? -18.779 3.385 14.057 1.00 84.12 197 SER A O 1
ATOM 1574 N N . ALA A 1 198 ? -17.111 4.563 15.009 1.00 89.06 198 ALA A N 1
ATOM 1575 C CA . ALA A 1 198 ? -16.242 4.610 13.837 1.00 89.06 198 ALA A CA 1
ATOM 1576 C C . ALA A 1 198 ? -14.812 4.182 14.190 1.00 89.06 198 ALA A C 1
ATOM 1578 O O . ALA A 1 198 ? -14.348 4.363 15.313 1.00 89.06 198 ALA A O 1
ATOM 1579 N N . ILE A 1 199 ? -14.121 3.586 13.220 1.00 90.69 199 ILE A N 1
ATOM 1580 C CA . ILE A 1 199 ? -12.694 3.276 13.309 1.00 90.69 199 ILE A CA 1
ATOM 1581 C C . ILE A 1 199 ? -12.059 3.813 12.037 1.00 90.69 199 ILE A C 1
ATOM 1583 O O . ILE A 1 199 ? -12.347 3.322 10.943 1.00 90.69 199 ILE A O 1
ATOM 1587 N N . ASP A 1 200 ? -11.189 4.803 12.190 1.00 92.19 200 ASP A N 1
ATOM 1588 C CA . ASP A 1 200 ? -10.424 5.323 11.068 1.00 92.19 200 ASP A CA 1
ATOM 1589 C C . ASP A 1 200 ? -9.363 4.311 10.640 1.00 92.19 200 ASP A C 1
ATOM 1591 O O . ASP A 1 200 ? -8.836 3.533 11.450 1.00 92.19 200 ASP A O 1
ATOM 1595 N N . TYR A 1 201 ? -9.014 4.342 9.357 1.00 95.00 201 TYR A N 1
ATOM 1596 C CA . TYR A 1 201 ? -7.942 3.527 8.817 1.00 95.00 201 TYR A CA 1
ATOM 1597 C C . TYR A 1 201 ? -7.128 4.281 7.767 1.00 95.00 201 TYR A C 1
ATOM 1599 O O . TYR A 1 201 ? -7.659 5.084 7.003 1.00 95.00 201 TYR A O 1
ATOM 1607 N N . LEU A 1 202 ? -5.831 3.992 7.711 1.00 94.75 202 LEU A N 1
ATOM 1608 C CA . LEU A 1 202 ? -4.944 4.405 6.628 1.00 94.75 202 LEU A CA 1
ATOM 1609 C C . LEU A 1 202 ? -4.351 3.175 5.953 1.00 94.75 202 LEU A C 1
ATOM 1611 O O . LEU A 1 202 ? -4.060 2.167 6.598 1.00 94.75 202 LEU A O 1
ATOM 1615 N N . LEU A 1 203 ? -4.146 3.284 4.647 1.00 96.06 203 LEU A N 1
ATOM 1616 C CA . LEU A 1 203 ? -3.493 2.267 3.837 1.00 96.06 203 LEU A CA 1
ATOM 1617 C C . LEU A 1 203 ? -2.159 2.813 3.345 1.00 96.06 203 LEU A C 1
ATOM 1619 O O . LEU A 1 203 ? -2.092 3.932 2.836 1.00 96.06 203 LEU A O 1
ATOM 1623 N N . PHE A 1 204 ? -1.105 2.017 3.478 1.00 94.94 204 PHE A N 1
ATOM 1624 C CA . PHE A 1 204 ? 0.206 2.332 2.919 1.00 94.94 204 PHE A CA 1
ATOM 1625 C C . PHE A 1 204 ? 0.765 1.160 2.114 1.00 94.94 204 PHE A C 1
ATOM 1627 O O . PHE A 1 204 ? 0.349 0.012 2.281 1.00 94.94 204 PHE A O 1
ATOM 1634 N N . SER A 1 205 ? 1.710 1.475 1.226 1.00 93.50 205 SER A N 1
ATOM 1635 C CA . SER A 1 205 ? 2.192 0.604 0.147 1.00 93.50 205 SER A CA 1
ATOM 1636 C C . SER A 1 205 ? 2.650 -0.777 0.609 1.00 93.50 205 SER A C 1
ATOM 1638 O O . SER A 1 205 ? 2.253 -1.776 0.020 1.00 93.50 205 SER A O 1
ATOM 1640 N N . SER A 1 206 ? 3.493 -0.841 1.641 1.00 94.56 206 SER A N 1
ATOM 1641 C CA . SER A 1 206 ? 4.143 -2.084 2.051 1.00 94.56 206 SER A CA 1
ATOM 1642 C C . SER A 1 206 ? 4.319 -2.170 3.560 1.00 94.56 206 SER A C 1
ATOM 1644 O O . SER A 1 206 ? 5.018 -1.368 4.183 1.00 94.56 206 SER A O 1
ATOM 1646 N N . PHE A 1 207 ? 3.737 -3.213 4.152 1.00 94.00 207 PHE A N 1
ATOM 1647 C CA . PHE A 1 207 ? 3.945 -3.575 5.552 1.00 94.00 207 PHE A CA 1
ATOM 1648 C C . PHE A 1 207 ? 5.401 -3.975 5.833 1.00 94.00 207 PHE A C 1
ATOM 1650 O O . PHE A 1 207 ? 5.934 -3.684 6.902 1.00 94.00 207 PHE A O 1
ATOM 1657 N N . GLN A 1 208 ? 6.075 -4.597 4.862 1.00 92.19 208 GLN A N 1
ATOM 1658 C CA . GLN A 1 208 ? 7.466 -5.028 5.010 1.00 92.19 208 GLN A CA 1
ATOM 1659 C C . GLN A 1 208 ? 8.427 -3.834 5.067 1.00 92.19 208 GLN A C 1
ATOM 1661 O O . GLN A 1 208 ? 9.357 -3.821 5.873 1.00 92.19 208 GLN A O 1
ATOM 1666 N N . GLU A 1 209 ? 8.190 -2.816 4.237 1.00 92.50 209 GLU A N 1
ATOM 1667 C CA . GLU A 1 209 ? 8.968 -1.573 4.247 1.00 92.50 209 GLU A CA 1
ATOM 1668 C C . GLU A 1 209 ? 8.833 -0.850 5.593 1.00 92.50 209 GLU A C 1
ATOM 1670 O O . GLU A 1 209 ? 9.822 -0.373 6.154 1.00 92.50 209 GLU A O 1
ATOM 1675 N N . PHE A 1 210 ? 7.622 -0.844 6.156 1.00 91.00 210 PHE A N 1
ATOM 1676 C CA . PHE A 1 210 ? 7.364 -0.333 7.499 1.00 91.00 210 PHE A CA 1
ATOM 1677 C C . PHE A 1 210 ? 8.137 -1.110 8.574 1.00 91.00 210 PHE A C 1
ATOM 1679 O O . PHE A 1 210 ? 8.841 -0.491 9.372 1.00 91.00 210 PHE A O 1
ATOM 1686 N N . LEU A 1 211 ? 8.095 -2.448 8.553 1.00 90.25 211 LEU A N 1
ATOM 1687 C CA . LEU A 1 211 ? 8.861 -3.282 9.488 1.00 90.25 211 LEU A CA 1
ATOM 1688 C C . LEU A 1 211 ? 10.372 -3.050 9.403 1.00 90.25 211 LEU A C 1
ATOM 1690 O O . LEU A 1 211 ? 11.053 -3.126 10.420 1.00 90.25 211 LEU A O 1
ATOM 1694 N N . HIS A 1 212 ? 10.903 -2.772 8.212 1.00 88.94 212 HIS A N 1
ATOM 1695 C CA . HIS A 1 212 ? 12.329 -2.506 8.034 1.00 88.94 212 HIS A CA 1
ATOM 1696 C C . HIS A 1 212 ? 12.725 -1.104 8.524 1.00 88.94 212 HIS A C 1
ATOM 1698 O O . HIS A 1 212 ? 13.828 -0.911 9.036 1.00 88.94 212 HIS A O 1
ATOM 1704 N N . ARG A 1 213 ? 11.862 -0.098 8.348 1.00 84.31 213 ARG A N 1
ATOM 1705 C CA . ARG A 1 213 ? 12.183 1.297 8.698 1.00 84.31 213 ARG A CA 1
ATOM 1706 C C . ARG A 1 213 ? 11.886 1.649 10.152 1.00 84.31 213 ARG A C 1
ATOM 1708 O O . ARG A 1 213 ? 12.617 2.443 10.734 1.00 84.31 213 ARG A O 1
ATOM 1715 N N . TRP A 1 214 ? 10.861 1.049 10.752 1.00 69.94 214 TRP A N 1
ATOM 1716 C CA . TRP A 1 214 ? 10.434 1.361 12.118 1.00 69.94 214 TRP A CA 1
ATOM 1717 C C . TRP A 1 214 ? 11.502 1.121 13.210 1.00 69.94 214 TRP A C 1
ATOM 1719 O O . TRP A 1 214 ? 11.653 1.979 14.080 1.00 69.94 214 TRP A O 1
ATOM 1729 N N . PRO A 1 215 ? 12.302 0.031 13.189 1.00 59.75 215 PRO A N 1
ATOM 1730 C CA . PRO A 1 215 ? 13.320 -0.217 14.214 1.00 59.75 215 PRO A CA 1
ATOM 1731 C C . PRO A 1 215 ? 14.462 0.807 14.213 1.00 59.75 215 PRO A C 1
ATOM 1733 O O . PRO A 1 215 ? 15.212 0.880 15.181 1.00 59.75 215 PRO A O 1
ATOM 1736 N N . LEU A 1 216 ? 14.615 1.583 13.134 1.00 52.81 216 LEU A N 1
ATOM 1737 C CA . LEU A 1 216 ? 15.726 2.517 12.939 1.00 52.81 216 LEU A CA 1
ATOM 1738 C C . LEU A 1 216 ? 15.421 3.940 13.420 1.00 52.81 216 LEU A C 1
ATOM 1740 O O . LEU A 1 216 ? 16.240 4.835 13.220 1.00 52.81 216 LEU A O 1
ATOM 1744 N N . GLN A 1 217 ? 14.273 4.171 14.060 1.00 44.78 217 GLN A N 1
ATOM 1745 C CA . GLN A 1 217 ? 13.915 5.487 14.579 1.00 44.78 217 GLN A CA 1
ATOM 1746 C C . GLN A 1 217 ? 14.334 5.610 16.057 1.00 44.78 217 GLN A C 1
ATOM 1748 O O . GLN A 1 217 ? 13.652 5.071 16.936 1.00 44.78 217 GLN A O 1
ATOM 1753 N N . PRO A 1 218 ? 15.443 6.309 16.390 1.00 36.44 218 PRO A N 1
ATOM 1754 C CA . PRO A 1 218 ? 15.669 6.731 17.765 1.00 36.44 218 PRO A CA 1
ATOM 1755 C C . PRO A 1 218 ? 14.501 7.621 18.202 1.00 36.44 218 PRO A C 1
ATOM 1757 O O . PRO A 1 218 ? 13.976 8.407 17.412 1.00 36.44 218 PRO A O 1
ATOM 1760 N N . ARG A 1 219 ? 14.104 7.496 19.475 1.00 42.09 219 ARG A N 1
ATOM 1761 C CA . ARG A 1 219 ? 12.953 8.151 20.135 1.00 42.09 219 ARG A CA 1
ATOM 1762 C C . ARG A 1 219 ? 12.917 9.691 20.083 1.00 42.09 219 ARG A C 1
ATOM 1764 O O . ARG A 1 219 ? 12.069 10.298 20.725 1.00 42.09 219 ARG A O 1
ATOM 1771 N N . THR A 1 220 ? 13.784 10.332 19.315 1.00 43.00 220 THR A N 1
ATOM 1772 C CA . THR A 1 220 ? 13.839 11.779 19.120 1.00 43.00 220 THR A CA 1
ATOM 1773 C C . THR A 1 220 ? 14.391 12.080 17.727 1.00 43.00 220 THR A C 1
ATOM 1775 O O . THR A 1 220 ? 15.604 12.154 17.552 1.00 43.00 220 THR A O 1
ATOM 1778 N N . ALA A 1 221 ? 13.519 12.261 16.732 1.00 34.59 221 ALA A N 1
ATOM 1779 C CA . ALA A 1 221 ? 13.808 13.094 15.563 1.00 34.59 221 ALA A CA 1
ATOM 1780 C C . ALA A 1 221 ? 12.505 13.501 14.842 1.00 34.59 221 ALA A C 1
ATOM 1782 O O . ALA A 1 221 ? 11.605 12.668 14.699 1.00 34.59 221 ALA A O 1
ATOM 1783 N N . PRO A 1 222 ? 12.398 14.762 14.388 1.00 41.84 222 PRO A N 1
ATOM 1784 C CA . PRO A 1 222 ? 11.180 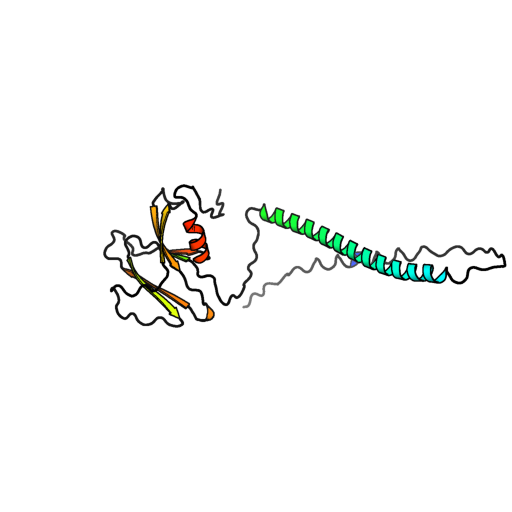15.341 13.849 1.00 41.84 222 PRO A CA 1
ATOM 1785 C C . PRO A 1 222 ? 11.047 14.952 12.378 1.00 41.84 222 PRO A C 1
ATOM 1787 O O . PRO A 1 222 ? 11.724 15.509 11.519 1.00 41.84 222 PRO A O 1
ATOM 1790 N N . TRP A 1 223 ? 10.173 14.004 12.064 1.00 43.84 223 TRP A N 1
ATOM 1791 C CA . TRP A 1 223 ? 9.863 13.697 10.671 1.00 43.84 223 TRP A CA 1
ATOM 1792 C C . TRP A 1 223 ? 8.396 13.975 10.411 1.00 43.84 223 TRP A C 1
ATOM 1794 O O . TRP A 1 223 ? 7.510 13.188 10.737 1.00 43.84 223 TRP A O 1
ATOM 1804 N N . GLY A 1 224 ? 8.169 15.144 9.813 1.00 32.75 224 GLY A N 1
ATOM 1805 C CA . GLY A 1 224 ? 6.962 15.414 9.064 1.00 32.75 224 GLY A CA 1
ATOM 1806 C C . GLY A 1 224 ? 6.854 14.411 7.923 1.00 32.75 224 GLY A C 1
ATOM 1807 O O . GLY A 1 224 ? 7.756 14.284 7.092 1.00 32.75 224 GLY A O 1
ATOM 1808 N N . TRP A 1 225 ? 5.724 13.718 7.871 1.00 37.91 225 TRP A N 1
ATOM 1809 C CA . TRP A 1 225 ? 5.236 13.123 6.642 1.00 37.91 225 TRP A CA 1
ATOM 1810 C C . TRP A 1 225 ? 5.001 14.270 5.664 1.00 37.91 225 TRP A C 1
ATOM 1812 O O . TRP A 1 225 ? 4.003 14.983 5.749 1.00 37.91 225 TRP A O 1
ATOM 1822 N N . ARG A 1 226 ? 5.952 14.505 4.758 1.00 27.84 226 ARG A N 1
ATOM 1823 C CA . ARG A 1 226 ? 5.750 15.433 3.648 1.00 27.84 226 ARG A CA 1
ATOM 1824 C C . ARG A 1 226 ? 4.785 14.768 2.669 1.00 27.84 226 ARG A C 1
ATOM 1826 O O . ARG A 1 226 ? 5.207 14.186 1.676 1.00 27.84 226 ARG A O 1
ATOM 1833 N N . CYS A 1 227 ? 3.485 14.872 2.939 1.00 31.83 227 CYS A N 1
ATOM 1834 C CA . CYS A 1 227 ? 2.513 14.878 1.857 1.00 31.83 227 CYS A CA 1
ATOM 1835 C C . CYS A 1 227 ? 2.878 16.085 0.993 1.00 31.83 227 CYS A C 1
ATOM 1837 O O . CYS A 1 227 ? 2.762 17.227 1.435 1.00 31.83 227 CYS A O 1
ATOM 1839 N N . ARG A 1 228 ? 3.414 15.851 -0.207 1.00 34.75 228 ARG A N 1
ATOM 1840 C CA . ARG A 1 228 ? 3.643 16.919 -1.182 1.00 34.75 228 ARG A CA 1
ATOM 1841 C C . ARG A 1 228 ? 2.285 17.310 -1.770 1.00 34.75 228 ARG A C 1
ATOM 1843 O O . ARG A 1 228 ? 1.937 16.907 -2.869 1.00 34.75 228 ARG A O 1
ATOM 1850 N N . GLY A 1 229 ? 1.522 18.060 -0.987 1.00 33.50 229 GLY A N 1
ATOM 1851 C CA . GLY A 1 229 ? 0.402 18.871 -1.430 1.00 33.50 229 GLY A CA 1
ATOM 1852 C C . GLY A 1 229 ? 0.677 20.289 -0.957 1.00 33.50 229 GLY A C 1
ATOM 1853 O O . GLY A 1 229 ? 0.352 20.630 0.175 1.00 33.50 229 GLY A O 1
ATOM 1854 N N . GLU A 1 230 ? 1.343 21.096 -1.783 1.00 35.12 230 GLU A N 1
ATOM 1855 C CA . GLU A 1 230 ? 1.309 22.547 -1.597 1.00 35.12 230 GLU A CA 1
ATOM 1856 C C . GLU A 1 230 ? -0.100 23.004 -1.989 1.00 35.12 230 GLU A C 1
ATOM 1858 O O . GLU A 1 230 ? -0.412 23.151 -3.167 1.00 35.12 230 GLU A O 1
ATOM 1863 N N . ALA A 1 231 ? -0.969 23.163 -0.993 1.00 35.56 231 ALA A N 1
ATOM 1864 C CA . ALA A 1 231 ? -2.106 24.060 -1.092 1.00 35.56 231 ALA A CA 1
ATOM 1865 C C . ALA A 1 231 ? -1.617 25.459 -0.708 1.00 35.56 231 ALA A C 1
ATOM 1867 O O . ALA A 1 231 ? -0.983 25.628 0.335 1.00 35.56 231 ALA A O 1
ATOM 1868 N N . GLY A 1 232 ? -1.918 26.455 -1.532 1.00 35.97 232 GLY A N 1
ATOM 1869 C CA . GLY A 1 232 ? -1.677 27.844 -1.178 1.00 35.97 232 GLY A CA 1
ATOM 1870 C C . GLY A 1 232 ? -2.201 28.805 -2.232 1.00 35.97 232 GLY A C 1
ATOM 1871 O O . GLY A 1 232 ? -1.589 28.899 -3.289 1.00 35.97 232 GLY A O 1
ATOM 1872 N N . GLY A 1 233 ? -3.312 29.465 -1.877 1.00 29.81 233 GLY A N 1
ATOM 1873 C CA . GLY A 1 233 ? -3.457 30.930 -1.876 1.00 29.81 233 GLY A CA 1
ATOM 1874 C C . GLY A 1 233 ? -3.420 31.657 -3.204 1.00 29.81 233 GLY A C 1
ATOM 1875 O O . GLY A 1 233 ? -2.306 31.805 -3.745 1.00 29.81 233 GLY A O 1
#

Organism: Myotis myotis (NCBI:txid51298)

Solvent-accessible surface area (backbone atoms only — not comparable to full-atom values): 15387 Å² total; per-residue (Å²): 139,83,85,83,78,82,84,85,70,94,81,82,78,77,77,77,66,65,70,64,62,73,69,65,79,76,75,79,84,82,81,87,87,86,86,90,82,89,87,91,86,85,89,84,92,82,90,77,90,75,74,60,61,62,60,56,54,51,51,52,57,49,48,52,52,48,49,52,50,48,50,51,52,51,53,50,53,50,51,50,51,52,48,53,52,49,52,51,53,51,54,54,50,67,72,44,92,78,63,90,77,85,90,82,90,76,92,69,74,60,56,63,32,24,22,37,36,31,38,50,80,88,38,42,81,30,27,26,40,75,39,56,76,61,84,76,81,80,88,59,84,94,51,78,54,65,69,73,57,66,66,50,80,46,74,48,65,43,90,86,46,95,69,48,76,44,58,33,45,31,33,63,42,52,34,43,63,86,55,45,41,40,68,48,76,39,74,49,70,91,82,74,96,60,98,65,94,78,64,57,72,48,80,46,76,38,33,65,60,46,65,67,52,60,82,72,59,68,99,77,75,92,74,77,82,78,72,92,68,90,80,80,134

Nearest PDB structures (foldseek):
  8eq4-assembly1_A  TM=9.691E-01  e=6.814E-20  Homo sapiens
  8h8e-assembly1_B  TM=6.520E-01  e=5.557E-16  Xenopus tropicalis
  8h8f-assembly1_C  TM=7.920E-01  e=3.282E-14  Xenopus tropicalis
  7ji3-assembly1_A  TM=6.626E-01  e=2.832E-10  Takifugu bimaculatus

Mean predicted aligned error: 18.03 Å

Sequence (233 aa):
MIRQELSTSYQELSEELDQVVENSERAEEQEKEAVRVQGSGILPALDSESASSSIRFSKACLKNVFSVLLIFIYLLLMAVAVFLVYQTITDFREKLKHPVMSVSYKEVDLYDAPGIALYPGQAQLLSCKHHYEVIPPLRSPGRPGDVNCTTQRINYTDPFSNQTLKSALIVRGPREVKKRELVFLQFRLNQSSEDFSAIDYLLFSSFQEFLHRWPLQPRTAPWGWRCRGEAGG

Radius of gyration: 38.04 Å; Cα contacts (8 Å, |Δi|>4): 200; chains: 1; bounding box: 95×50×101 Å

Foldseek 3Di:
DDDDDDPPDDDDPPPPPVVVVVPPVPPPPPPDDDDDDDDDDDDDDDDDPDPPPVVVVVVVVVVVVVVVVVVVVVVVVVVVVVVVVVVVVVVVQVPDLDHDDDDDDDDDQWAAFKKKWKQQPQKDWQEKDKDFPDDDDDPDPPHRDYHPWDKDWDWDQDPPDPRDITIIIITGADIGVVRVIGMDIHIDDDDDPDPDNDMDIDIGRHPVVCVVVVVVDDPDDDDDPPPSDPDDD

pLDDT: mean 71.83, std 24.88, range [24.78, 98.06]

Secondary structure (DSSP, 8-state):
-----------SSSSSSHHHHTTSTTSSSSS------------------SSHHHHHHHHHHHHHHHHHHHHHHHHHHHHHHHHHHHHHHHHHHHHSSS----------SS----EEEEE-TT-EEEEEEEEESSPPP-SSTTS---B-S-EEEEEEE-SSSSSPEEEEEEEE----TTTTEEEEEEEE----SSSS---EEEEES-HHHHHHHGGG--S--------------